Protein 3SK9 (pdb70)

Solvent-accessible surface area: 10816 Å² total; per-residue (Å²): 103,65,33,58,33,0,44,105,0,58,4,71,45,92,152,4,25,0,0,0,6,0,0,0,1,0,0,0,0,16,6,5,0,146,106,7,49,92,201,2,54,54,51,0,22,114,16,11,51,21,106,66,151,16,0,12,12,1,0,0,0,0,0,1,0,33,5,0,0,39,0,0,57,49,43,25,131,202,5,40,50,5,0,0,0,4,16,8,0,80,145,6,1,55,107,72,45,11,92,107,204,8,0,38,68,0,0,8,5,0,9,31,67,124,20,152,92,5,88,80,100,31,52,49,91,0,102,120,68,30,169,122,17,84,93,54,16,80,74,0,6,74,62,0,5,67,21,0,10,140,61,17,57,20,46,75,14,138,61,95,100,75,0,13,55,7,0,18,4,1,0,42,18,0,22,123,1,2,56,57,59,79,13,1,61,80,56,44,50,3,170,138,73,56,7,28,152,66,0,43,119,17,0,74,80,0,14,85,81,13,42,138,118,96,77,22,163,61,115,117,158,41,65,24,1,34,6,37,118,86

Radius of gyration: 16.7 Å; Cα contacts (8 Å, |Δi|>4): 374; chains: 1; bounding box: 37×44×42 Å

Sequence (230 aa):
SMAALALWAKSGNPFHPLLAHMLDTAAVALAVLRMEPPRTRALYAEDWGLPEEGALAWAAALVGLHDLGKASPVFQAWVAHGVFTELFLRRLLKEKGLPERAANDLAAALGAHHHGFPANAEEKSRARRHLRTEDPLWKEARRWLLEEVFRRLGAPLPPARPEAVLRVMALASFADWVASDPSLFPYGRDPRRGDYLKEALRLAQEALNRLGWPAFAKAQRREFGELFPYI

Foldseek 3Di:
DLQVLLQCQADPDNQAGLLLLLLLLLLLQLLQLVVWDPQLLVVQCVFQVHDSLLSSLQLSLLLSLLQLLSLAVVNGCPADSQLSQLVLQCPLVVVVPDDNVVSNQLSLLSGDPLRDHDDPVRNVVVVVRVVPGDPSSNVSSNVSSVVSCVLSVHDHGVHDPLNSSVSSVSSVVSSVLSSDCVLVPGNDRPVDPCSSVVSNVSSVVSQVVCPPVVHFDDWDATSHTIDGDD

InterPro domains:
  IPR006474 Helicase Cas3, CRISPR-associated, core [TIGR01587] (282-557)
  IPR006483 CRISPR-associated Cas3-type, HD domain [PF18019] (11-214)
  IPR006483 CRISPR-associated Cas3-type, HD domain [PS51643] (14-207)
  IPR006483 CRISPR-associated Cas3-type, HD domain [TIGR01596] (21-209)
  IPR014001 Helicase superfamily 1/2, ATP-binding domain [SM00487] (252-490)
  IPR027417 P-loop containing nucleoside triphosphate hydrolase [G3DSA:3.40.50.300] (266-481)
  IPR027417 P-loop containing nucleoside triphosphate hydrolase [SSF52540] (283-676)
  IPR038257 CRISPR-associated Cas3-type HD domain superfamily [G3DSA:1.10.3210.30] (1-260)
  IPR041372 Cas3, C-terminal [PF18395] (813-914)
  IPR050547 DEAD box ATP-dependent RNA helicases [PTHR47963] (233-675)
  IPR054712 CRISPR-associated nuclease/helicase Cas3 domain [PF22590] (599-675)

Organism: Thermus thermophilus (strain ATCC 27634 / DSM 579 / HB8) (NCBI:txid300852)

B-factor: mean 32.68, std 14.6, range [14.31, 104.6]

Nearest PDB structures (foldseek):
  3skd-assembly1_A  TM=1.004E+00  e=8.788E-37  Thermus thermophilus HB8
  4qqz-assembly6_E  TM=8.062E-01  e=2.341E-09  Thermobifida fusca YX
  4qqw-assembly6_G  TM=8.033E-01  e=7.540E-09  Thermobifida fusca YX
  4qqw-assembly5_A  TM=8.075E-01  e=9.163E-09  Thermobifida fusca YX
  4qqy-assembly1_A  TM=8.051E-01  e=2.950E-08  Thermobifida fusca YX

CATH classification: 1.10.3210.30

Secondary structure (DSSP, 8-state):
-HHHHHHH-BSSSTTSBHHHHHHHHHHHHHHHHHHS-HHHHHHHHHHHTS-HHHHHHHHHHHHTTTTGGG-SGGG-----HHHHHHHHHHHHHHHTT--HHHHHHHHHHTSTTTTSPP-HHHHHHHHHHHHHS-THHHHHHHHHHHHHHHHHTPPPP---HHHHHHHHHHHHHHHHHHT-TTTS-S---TTSTTHHHHHHHHHHHHHHHHHSTTT--EEEEETTEEEEE-

Structure (mmCIF, N/CA/C/O backbone):
data_3SK9
#
_entry.id   3SK9
#
_cell.length_a   48.638
_cell.length_b   48.638
_cell.length_c   206.011
_cell.angle_alpha   90.000
_cell.angle_beta   90.000
_cell.angle_gamma   90.000
#
_symmetry.space_group_name_H-M   'P 43 2 2'
#
loop_
_entity.id
_entity.type
_entity.pdbx_description
1 polymer 'Putative uncharacterized protein TTHB187'
2 water water
#
loop_
_atom_site.group_PDB
_atom_site.id
_atom_site.type_symbol
_atom_site.label_atom_id
_atom_site.label_alt_id
_atom_site.label_comp_id
_atom_site.label_asym_id
_atom_site.label_entity_id
_atom_site.label_seq_id
_atom_site.pdbx_PDB_ins_code
_atom_site.Cartn_x
_atom_site.Cartn_y
_atom_site.Cartn_z
_atom_site.occupancy
_atom_site.B_iso_or_equiv
_atom_site.auth_seq_id
_atom_site.auth_comp_id
_atom_site.auth_asym_id
_atom_site.auth_atom_id
_atom_site.pdbx_PDB_model_num
ATOM 1 N N . SER A 1 9 ? 9.382 28.736 3.272 1.00 47.45 4 SER A N 1
ATOM 2 C CA . SER A 1 9 ? 9.807 30.155 3.285 1.00 48.40 4 SER A CA 1
ATOM 3 C C . SER A 1 9 ? 11.024 30.4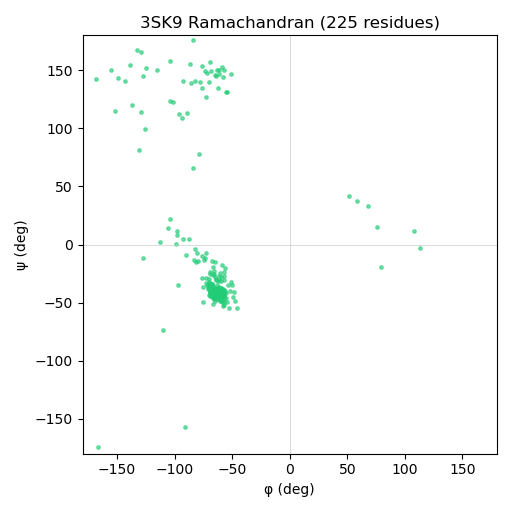21 4.183 1.00 36.90 4 SER A C 1
ATOM 4 O O . SER A 1 9 ? 10.935 30.268 5.400 1.00 33.07 4 SER A O 1
ATOM 11 N N . MET A 1 10 ? 12.139 30.849 3.595 1.00 30.07 5 MET A N 1
ATOM 12 C CA . MET A 1 10 ? 13.365 31.074 4.364 1.00 39.70 5 MET A CA 1
ATOM 13 C C . MET A 1 10 ? 13.208 32.293 5.278 1.00 29.95 5 MET A C 1
ATOM 14 O O . MET A 1 10 ? 13.812 32.338 6.351 1.00 30.21 5 MET A O 1
ATOM 28 N N . ALA A 1 11 ? 12.395 33.269 4.878 1.00 32.11 6 ALA A N 1
ATOM 29 C CA . ALA A 1 11 ? 12.227 34.460 5.710 1.00 30.59 6 ALA A CA 1
ATOM 30 C C . ALA A 1 11 ? 11.465 34.085 6.965 1.00 30.36 6 ALA A C 1
ATOM 31 O O . ALA A 1 11 ? 11.757 34.589 8.037 1.00 28.63 6 ALA A O 1
ATOM 38 N N . ALA A 1 12 ? 10.447 33.239 6.829 1.00 23.04 7 ALA A N 1
ATOM 39 C CA . ALA A 1 12 ? 9.689 32.828 8.012 1.00 30.08 7 ALA A CA 1
ATOM 40 C C . ALA A 1 12 ? 10.551 32.028 8.991 1.00 26.23 7 ALA A C 1
ATOM 41 O O . ALA A 1 12 ? 10.455 32.222 10.201 1.00 30.25 7 ALA A O 1
ATOM 48 N N . LEU A 1 13 ? 11.350 31.095 8.462 1.00 24.48 8 LEU A N 1
ATOM 49 C CA . LEU A 1 13 ? 12.271 30.317 9.245 1.00 23.57 8 LEU A CA 1
ATOM 50 C C . LEU A 1 13 ? 13.269 31.253 9.945 1.00 27.38 8 LEU A C 1
ATOM 51 O O . LEU A 1 13 ? 13.561 31.103 11.133 1.00 21.93 8 LEU A O 1
ATOM 67 N N . ALA A 1 14 ? 13.778 32.220 9.198 1.00 21.41 9 ALA A N 1
ATOM 68 C CA . ALA A 1 14 ? 14.776 33.160 9.770 1.00 23.82 9 ALA A CA 1
ATOM 69 C C . ALA A 1 14 ? 14.172 33.963 10.920 1.00 22.42 9 ALA A C 1
ATOM 70 O O . ALA A 1 14 ? 14.819 34.111 11.966 1.00 22.89 9 ALA A O 1
ATOM 77 N N . LEU A 1 15 ? 12.953 34.492 10.720 1.00 21.71 10 LEU A N 1
ATOM 78 C CA . LEU A 1 15 ? 12.253 35.245 11.765 1.00 22.31 10 LEU A CA 1
ATOM 79 C C . LEU A 1 15 ? 11.788 34.387 12.961 1.00 26.26 10 LEU A C 1
ATOM 80 O O . LEU A 1 15 ? 11.677 34.885 14.085 1.00 27.62 10 LEU A O 1
ATOM 96 N N . TRP A 1 16 ? 11.587 33.094 12.732 1.00 22.58 11 TRP A N 1
ATOM 97 C CA . TRP A 1 16 ? 11.123 32.190 13.782 1.00 27.74 11 TRP A CA 1
ATOM 98 C C . TRP A 1 16 ? 12.221 31.819 14.752 1.00 2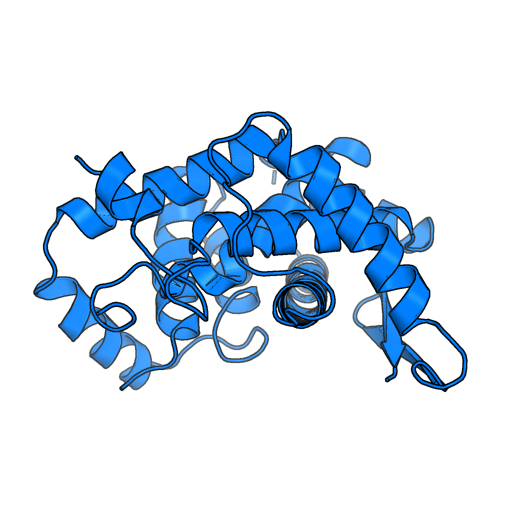7.02 11 TRP A C 1
ATOM 99 O O . TRP A 1 16 ? 11.942 31.508 15.910 1.00 26.74 11 TRP A O 1
ATOM 120 N N . ALA A 1 17 ? 13.473 31.805 14.284 1.00 19.68 12 ALA A N 1
ATOM 121 C CA . ALA A 1 17 ? 14.607 31.496 15.153 1.00 19.35 12 ALA A CA 1
ATOM 122 C C . ALA A 1 17 ? 14.586 32.420 16.356 1.00 19.25 12 ALA A C 1
ATOM 123 O O . ALA A 1 17 ? 14.407 33.614 16.187 1.00 20.74 12 ALA A O 1
ATOM 130 N N . LYS A 1 18 ? 14.718 31.862 17.554 1.00 19.25 13 LYS A N 1
ATOM 131 C CA . LYS A 1 18 ? 14.705 32.658 18.801 1.00 21.27 13 LYS A CA 1
ATOM 132 C C . LYS A 1 18 ? 16.084 32.874 19.445 1.00 21.88 13 LYS A C 1
ATOM 133 O O . LYS A 1 18 ? 17.015 32.082 19.232 1.00 22.73 13 LYS A O 1
ATOM 152 N N . SER A 1 19 ? 16.201 33.913 20.275 1.00 16.88 14 SER A N 1
ATOM 153 C CA . SER A 1 19 ? 17.414 34.071 21.081 1.00 18.02 14 SER A CA 1
ATOM 154 C C . SER A 1 19 ? 17.009 34.295 22.541 1.00 38.72 14 SER A C 1
ATOM 155 O O . SER A 1 19 ? 16.376 35.300 22.867 1.00 34.82 14 SER A O 1
ATOM 163 N N . GLY A 1 20 ? 17.333 33.346 23.405 1.00 38.70 15 GLY A N 1
ATOM 164 C CA . GLY A 1 20 ? 17.251 33.583 24.831 1.00 45.29 15 GLY A CA 1
ATOM 165 C C . GLY A 1 20 ? 15.857 33.499 25.435 1.00 50.84 15 GLY A C 1
ATOM 166 O O . GLY A 1 20 ? 15.725 33.333 26.651 1.00 51.11 15 GLY A O 1
ATOM 170 N N . ASN A 1 21 ? 14.826 33.611 24.603 1.00 33.00 16 ASN A N 1
ATOM 171 C CA . ASN A 1 21 ? 13.443 33.598 25.076 1.00 31.02 16 ASN A CA 1
ATOM 172 C C . ASN A 1 21 ? 12.524 33.457 23.857 1.00 24.60 16 ASN A C 1
ATOM 173 O O . ASN A 1 21 ? 12.801 34.005 22.758 1.00 23.12 16 ASN A O 1
ATOM 184 N N . PRO A 1 22 ? 11.425 32.689 24.002 1.00 29.67 17 PRO A N 1
ATOM 185 C CA . PRO A 1 22 ? 10.467 32.456 22.904 1.00 34.69 17 PRO A CA 1
ATOM 186 C C . PRO A 1 22 ? 9.864 33.733 22.303 1.00 31.19 17 PRO A C 1
ATOM 187 O O . PRO A 1 22 ? 9.402 33.764 21.170 1.00 29.30 17 PRO A O 1
ATOM 198 N N . PHE A 1 23 ? 9.844 34.809 23.064 1.00 23.28 18 PHE A N 1
ATOM 199 C CA . PHE A 1 23 ? 9.281 36.041 22.558 1.00 22.99 18 PHE A CA 1
ATOM 200 C C . PHE A 1 23 ? 10.346 37.020 22.016 1.00 28.70 18 PHE A C 1
ATOM 201 O O . PHE A 1 23 ? 10.032 38.183 21.749 1.00 27.33 18 PHE A O 1
ATOM 218 N N . HIS A 1 24 ? 11.597 36.548 21.853 1.00 23.37 19 HIS A N 1
ATOM 219 C CA . HIS A 1 24 ? 12.706 37.431 21.404 1.00 20.64 19 HIS A CA 1
ATOM 220 C C . HIS A 1 24 ? 13.339 36.782 20.172 1.00 21.53 19 HIS A C 1
ATOM 221 O O . HIS A 1 24 ? 14.075 35.807 20.284 1.00 22.07 19 HIS A O 1
ATOM 235 N N . PRO A 1 25 ? 12.967 37.251 18.987 1.00 19.93 20 PRO A N 1
ATOM 236 C CA . PRO A 1 25 ? 13.547 36.639 17.795 1.00 19.13 20 PRO A CA 1
ATOM 237 C C . PRO A 1 25 ? 15.081 36.815 17.769 1.00 17.71 20 PRO A C 1
ATOM 238 O O . PRO A 1 25 ? 15.577 37.858 18.233 1.00 17.76 20 PRO A O 1
ATOM 249 N N . LEU A 1 26 ? 15.786 35.869 17.162 1.00 16.17 21 LEU A N 1
ATOM 250 C CA . LEU A 1 26 ? 17.231 35.974 16.988 1.00 14.55 21 LEU A CA 1
ATOM 251 C C . LEU A 1 26 ? 17.526 37.294 16.269 1.00 20.91 21 LEU A C 1
ATOM 252 O O . LEU A 1 26 ? 18.468 37.995 16.631 1.00 17.60 21 LEU A O 1
ATOM 268 N N . LEU A 1 27 ? 16.734 37.656 15.249 1.00 17.82 22 LEU A N 1
ATOM 269 C CA . LEU A 1 27 ? 17.057 38.884 14.496 1.00 23.23 22 LEU A CA 1
ATOM 270 C C . LEU A 1 27 ? 17.015 40.127 15.397 1.00 18.10 22 LEU A C 1
ATOM 271 O O . LEU A 1 27 ? 17.819 41.064 15.221 1.00 19.25 22 LEU A O 1
ATOM 287 N N . ALA A 1 28 ? 16.076 40.150 16.355 1.00 18.47 23 ALA A N 1
ATOM 288 C CA . ALA A 1 28 ? 15.985 41.253 17.311 1.00 15.98 23 ALA A CA 1
ATOM 289 C C . ALA A 1 28 ? 17.267 41.324 18.136 1.00 20.42 23 ALA A C 1
ATOM 290 O O . ALA A 1 28 ? 17.801 42.414 18.370 1.00 18.51 23 ALA A O 1
ATOM 297 N N . HIS A 1 29 ? 17.757 40.173 18.595 1.00 16.80 24 HIS A N 1
ATOM 298 C CA . HIS A 1 29 ? 18.975 40.149 19.376 1.00 18.97 24 HIS A CA 1
ATOM 299 C C . HIS A 1 29 ? 20.150 40.614 18.522 1.00 21.72 24 HIS A C 1
ATOM 300 O O . HIS A 1 29 ? 21.018 41.337 18.990 1.00 17.62 24 HIS A O 1
ATOM 314 N N . MET A 1 30 ? 20.190 40.206 17.261 1.00 15.06 25 MET A N 1
ATOM 315 C CA . MET A 1 30 ? 21.320 40.615 16.382 1.00 14.72 25 MET A CA 1
ATOM 316 C C . MET A 1 30 ? 21.301 42.123 16.132 1.00 18.82 25 MET A C 1
ATOM 317 O O . MET A 1 30 ? 22.342 42.808 16.153 1.00 17.97 25 MET A O 1
ATOM 331 N N . LEU A 1 31 ? 20.115 42.678 15.929 1.00 18.68 26 LEU A N 1
ATOM 332 C CA . LEU A 1 31 ? 20.040 44.119 15.679 1.00 18.75 26 LEU A CA 1
ATOM 333 C C . LEU A 1 31 ? 20.339 44.917 16.961 1.00 17.91 26 LEU A C 1
ATOM 334 O O . LEU A 1 31 ? 20.970 46.015 16.902 1.00 20.59 26 LEU A O 1
ATOM 350 N N . ASP A 1 32 ? 19.927 44.380 18.110 1.00 17.32 27 ASP A N 1
ATOM 351 C CA . ASP A 1 32 ? 20.241 45.039 19.393 1.00 19.55 27 ASP A CA 1
ATOM 352 C C . ASP A 1 32 ? 21.767 45.092 19.595 1.00 20.32 27 ASP A C 1
ATOM 353 O O . ASP A 1 32 ? 22.298 46.086 20.102 1.00 17.33 27 ASP A O 1
ATOM 362 N N . THR A 1 33 ? 22.415 43.975 19.277 1.00 17.12 28 THR A N 1
ATOM 363 C CA . THR A 1 33 ? 23.881 43.850 19.434 1.00 16.40 28 THR A CA 1
ATOM 364 C C . THR A 1 33 ? 24.565 44.859 18.524 1.00 17.28 28 THR A C 1
ATOM 365 O O . THR A 1 33 ? 25.505 45.546 18.903 1.00 17.87 28 THR A O 1
ATOM 376 N N . ALA A 1 34 ? 24.130 44.925 17.279 1.00 18.14 29 ALA A N 1
ATOM 377 C CA . ALA A 1 34 ? 24.673 45.941 16.345 1.00 19.60 29 ALA A CA 1
ATOM 378 C C . ALA A 1 34 ? 24.430 47.367 16.839 1.00 22.00 29 ALA A C 1
ATOM 379 O O . ALA A 1 34 ? 25.296 48.234 16.668 1.00 18.08 29 ALA A O 1
ATOM 386 N N . ALA A 1 35 ? 23.276 47.612 17.447 1.00 18.22 30 ALA A N 1
ATOM 387 C CA . ALA A 1 35 ? 22.927 48.950 17.926 1.00 17.89 30 ALA A CA 1
ATOM 388 C C . ALA A 1 35 ? 23.850 49.336 19.099 1.00 18.76 30 ALA A C 1
ATOM 389 O O . ALA A 1 35 ? 24.314 50.477 19.175 1.00 19.27 30 ALA A O 1
ATOM 396 N N . VAL A 1 36 ? 24.116 48.378 19.995 1.00 17.84 31 VAL A N 1
ATOM 397 C CA . VAL A 1 36 ? 25.054 48.664 21.108 1.00 18.07 31 VAL A CA 1
ATOM 398 C C . VAL A 1 36 ? 26.447 48.928 20.533 1.00 16.43 31 VAL A C 1
ATOM 399 O O . VAL A 1 36 ? 27.156 49.864 20.982 1.00 18.48 31 VAL A O 1
ATOM 412 N N . ALA A 1 37 ? 26.876 48.096 19.569 1.00 14.73 32 ALA A N 1
ATOM 413 C CA . ALA A 1 37 ? 28.202 48.286 18.957 1.00 18.14 32 ALA A CA 1
ATOM 414 C C . ALA A 1 37 ? 28.323 49.688 18.351 1.00 18.86 32 ALA A C 1
ATOM 415 O O . ALA A 1 37 ? 29.325 50.360 18.540 1.00 17.87 32 ALA A O 1
ATOM 422 N N . LEU A 1 38 ? 27.305 50.110 17.586 1.00 17.78 33 LEU A N 1
ATOM 423 C CA . LEU A 1 38 ? 27.357 51.411 16.929 1.00 22.46 33 LEU A CA 1
ATOM 424 C C . LEU A 1 38 ? 27.392 52.532 17.980 1.00 19.26 33 LEU A C 1
ATOM 425 O O . LEU A 1 38 ? 28.198 53.490 17.893 1.00 21.27 33 LEU A O 1
ATOM 441 N N . ALA A 1 39 ? 26.585 52.378 19.027 1.00 17.92 34 ALA A N 1
ATOM 442 C CA . ALA A 1 39 ? 26.520 53.422 20.069 1.00 19.32 34 ALA A CA 1
ATOM 443 C C . ALA A 1 39 ? 27.825 53.544 20.834 1.00 20.81 34 ALA A C 1
ATOM 444 O O . ALA A 1 39 ? 28.318 54.650 21.105 1.00 22.77 34 ALA A O 1
ATOM 451 N N . VAL A 1 40 ? 28.384 52.413 21.218 1.00 17.92 35 VAL A N 1
ATOM 452 C CA . VAL A 1 40 ? 29.649 52.486 21.933 1.00 23.58 35 VAL A CA 1
ATOM 453 C C . VAL A 1 40 ? 30.836 52.952 21.016 1.00 17.68 35 VAL A C 1
ATOM 454 O O . VAL A 1 40 ? 31.653 53.706 21.491 1.00 18.45 35 VAL A O 1
ATOM 467 N N . LEU A 1 41 ? 30.883 52.603 19.714 1.00 14.33 36 LEU A N 1
ATOM 468 C CA . LEU A 1 41 ? 31.922 53.138 18.804 1.00 16.11 36 LEU 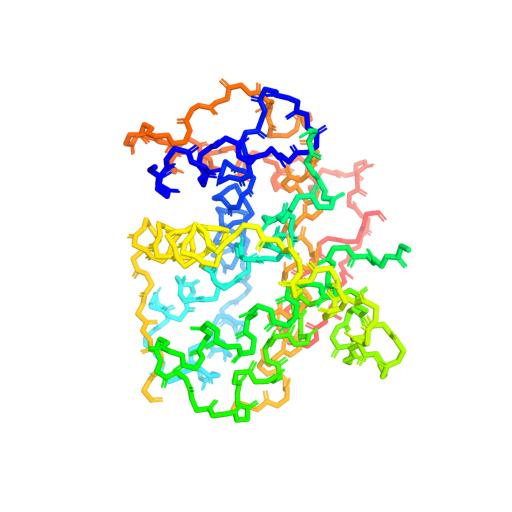A CA 1
ATOM 469 C C . LEU A 1 41 ? 31.820 54.671 18.695 1.00 24.28 36 LEU A C 1
ATOM 470 O O . LEU A 1 41 ? 32.824 55.362 18.612 1.00 19.01 36 LEU A O 1
ATOM 486 N N . ARG A 1 42 ? 30.593 55.203 18.685 1.00 21.86 37 ARG A N 1
ATOM 487 C CA . ARG A 1 42 ? 30.409 56.649 18.628 1.00 21.13 37 ARG A CA 1
ATOM 488 C C . ARG A 1 42 ? 30.938 57.326 19.879 1.00 26.27 37 ARG A C 1
ATOM 489 O O . ARG A 1 42 ? 31.362 58.490 19.823 1.00 27.45 37 ARG A O 1
ATOM 510 N N . MET A 1 43 ? 30.938 56.613 20.999 1.00 20.96 38 MET A N 1
ATOM 511 C CA . MET A 1 43 ? 31.429 57.186 22.259 1.00 23.81 38 MET A CA 1
ATOM 512 C C . MET A 1 43 ? 32.933 56.958 22.485 1.00 25.62 38 MET A C 1
ATOM 513 O O . MET A 1 43 ? 33.505 57.508 23.441 1.00 26.81 38 MET A O 1
ATOM 527 N N . GLU A 1 44 ? 33.575 56.130 21.650 1.00 20.20 39 GLU A N 1
ATOM 528 C CA . GLU A 1 44 ? 35.007 55.843 21.837 1.00 15.53 39 GLU A CA 1
ATOM 529 C C . GLU A 1 44 ? 35.846 57.098 21.522 1.00 20.77 39 GLU A C 1
ATOM 530 O O . GLU A 1 44 ? 35.410 57.975 20.758 1.00 25.90 39 GLU A O 1
ATOM 542 N N . PRO A 1 45 ? 37.052 57.174 22.069 1.00 19.83 40 PRO A N 1
ATOM 543 C CA . PRO A 1 45 ? 37.899 58.336 21.717 1.00 17.50 40 PRO A CA 1
ATOM 544 C C . PRO A 1 45 ? 38.173 58.465 20.232 1.00 24.97 40 PRO A C 1
ATOM 545 O O . PRO A 1 45 ? 38.187 57.472 19.501 1.00 22.86 40 PRO A O 1
ATOM 556 N N . PRO A 1 46 ? 38.418 59.707 19.766 1.00 21.75 41 PRO A N 1
ATOM 557 C CA . PRO A 1 46 ? 38.759 59.892 18.355 1.00 21.98 41 PRO A CA 1
ATOM 558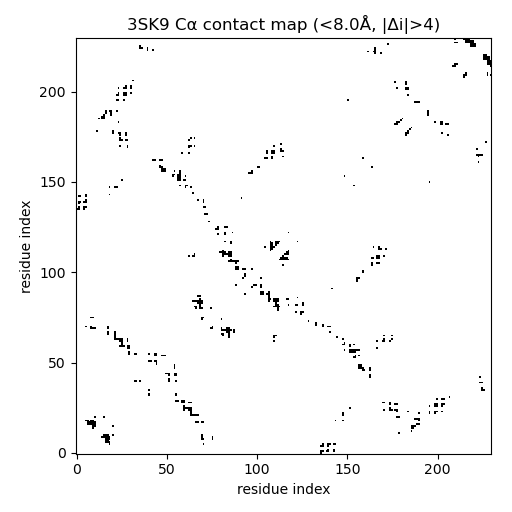 C C . PRO A 1 46 ? 39.924 58.985 17.862 1.00 19.13 41 PRO A C 1
ATOM 559 O O . PRO A 1 46 ? 39.893 58.536 16.713 1.00 23.36 41 PRO A O 1
ATOM 570 N N . ARG A 1 47 ? 40.961 58.803 18.676 1.00 20.75 42 ARG A N 1
ATOM 571 C CA . ARG A 1 47 ? 42.060 57.904 18.266 1.00 20.55 42 ARG A CA 1
ATOM 572 C C . ARG A 1 47 ? 41.509 56.502 17.951 1.00 23.84 42 ARG A C 1
ATOM 573 O O . ARG A 1 47 ? 41.964 55.869 17.013 1.00 21.43 42 ARG A O 1
ATOM 594 N N . THR A 1 48 ? 40.553 56.023 18.750 1.00 23.00 43 THR A N 1
ATOM 595 C CA . THR A 1 48 ? 39.984 54.683 18.522 1.00 20.50 43 THR A CA 1
ATOM 596 C C . THR A 1 48 ? 39.202 54.648 17.215 1.00 23.70 43 THR A C 1
ATOM 597 O O . THR A 1 48 ? 39.331 53.721 16.401 1.00 21.21 43 THR A O 1
ATOM 608 N N . ARG A 1 49 ? 38.368 55.658 16.992 1.00 18.12 44 ARG A N 1
ATOM 609 C CA . ARG A 1 49 ? 37.603 55.678 15.767 1.00 16.86 44 ARG A CA 1
ATOM 610 C C . ARG A 1 49 ? 38.482 55.785 14.537 1.00 20.60 44 ARG A C 1
ATOM 611 O O . ARG A 1 49 ? 38.141 55.216 13.494 1.00 20.86 44 ARG A O 1
ATOM 632 N N . ALA A 1 50 ? 39.592 56.516 14.633 1.00 23.55 45 ALA A N 1
ATOM 633 C CA . ALA A 1 50 ? 40.487 56.653 13.485 1.00 24.51 45 ALA A CA 1
ATOM 634 C C . ALA A 1 50 ? 41.150 55.278 13.185 1.00 21.06 45 ALA A C 1
ATOM 635 O O . ALA A 1 50 ? 41.464 54.962 12.031 1.00 21.05 45 ALA A O 1
ATOM 642 N N . LEU A 1 51 ? 41.414 54.503 14.238 1.00 22.64 46 LEU A N 1
ATOM 643 C CA . LEU A 1 51 ? 41.958 53.142 14.059 1.00 21.16 46 LEU A CA 1
ATOM 644 C C . LEU A 1 51 ? 40.998 52.286 13.224 1.00 20.89 46 LEU A C 1
ATOM 645 O O . LEU A 1 51 ? 41.450 51.491 12.378 1.00 21.90 46 LEU A O 1
ATOM 661 N N . TYR A 1 52 ? 39.676 52.357 13.514 1.00 18.31 47 TYR A N 1
ATOM 662 C CA . TYR A 1 52 ? 38.718 51.576 12.709 1.00 20.21 47 TYR A CA 1
ATOM 663 C C . TYR A 1 52 ? 38.694 52.019 11.259 1.00 18.68 47 TYR A C 1
ATOM 664 O O . TYR A 1 52 ? 38.564 51.203 10.360 1.00 18.88 47 TYR A O 1
ATOM 682 N N . ALA A 1 53 ? 38.782 53.324 11.032 1.00 22.88 48 ALA A N 1
ATOM 683 C CA . ALA A 1 53 ? 38.777 53.841 9.654 1.00 24.23 48 ALA A CA 1
ATOM 684 C C . ALA A 1 53 ? 40.003 53.298 8.902 1.00 22.39 48 ALA A C 1
ATOM 685 O O . ALA A 1 53 ? 39.915 52.923 7.720 1.00 28.31 48 ALA A O 1
ATOM 692 N N . GLU A 1 54 ? 41.137 53.235 9.588 1.00 22.73 49 GLU A N 1
ATOM 693 C CA . GLU A 1 54 ? 42.381 52.777 8.993 1.00 23.28 49 GLU A CA 1
ATOM 694 C C . GLU A 1 54 ? 42.348 51.253 8.831 1.00 24.13 49 GLU A C 1
ATOM 695 O O . GLU A 1 54 ? 42.887 50.699 7.849 1.00 2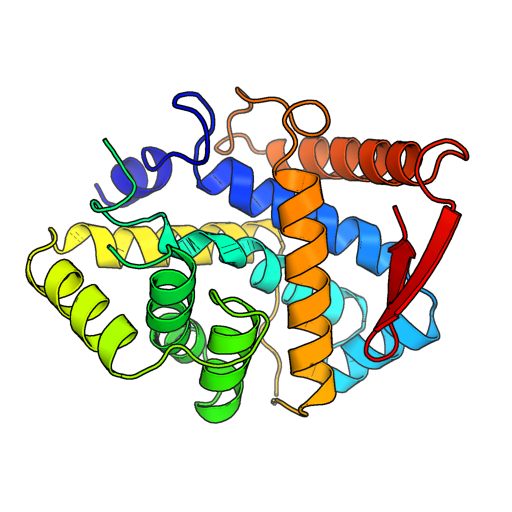5.82 49 GLU A O 1
ATOM 707 N N . ASP A 1 55 ? 41.730 50.576 9.796 1.00 19.07 50 ASP A N 1
ATOM 708 C CA . ASP A 1 55 ? 41.674 49.105 9.771 1.00 18.93 50 ASP A CA 1
ATOM 709 C C . ASP A 1 55 ? 41.002 48.634 8.486 1.00 27.09 50 ASP A C 1
ATOM 710 O O . ASP A 1 55 ? 41.376 47.607 7.894 1.00 26.07 50 ASP A O 1
ATOM 719 N N . TRP A 1 56 ? 39.952 49.347 8.095 1.00 25.17 51 TRP A N 1
ATOM 720 C CA . TRP A 1 56 ? 39.067 48.842 7.036 1.00 23.07 51 TRP A CA 1
ATOM 721 C C . TRP A 1 56 ? 39.106 49.647 5.721 1.00 29.70 51 TRP A C 1
ATOM 722 O O . TRP A 1 56 ? 38.379 49.319 4.779 1.00 29.64 51 TRP A O 1
ATOM 743 N N . GLY A 1 57 ? 39.956 50.676 5.665 1.00 27.57 52 GLY A N 1
ATOM 744 C CA . GLY A 1 57 ? 40.046 51.516 4.484 1.00 32.78 52 GLY A CA 1
ATOM 745 C C . GLY A 1 57 ? 38.733 52.190 4.111 1.00 31.44 52 GLY A C 1
ATOM 746 O O . GLY A 1 57 ? 38.418 52.363 2.917 1.00 34.58 52 GLY A O 1
ATOM 750 N N . LEU A 1 58 ? 37.969 52.604 5.117 1.00 25.79 53 LEU A N 1
ATOM 751 C CA . LEU A 1 58 ? 36.689 53.288 4.886 1.00 27.26 53 LEU A CA 1
ATOM 752 C C . LEU A 1 58 ? 36.668 54.628 5.607 1.00 31.18 53 LEU A C 1
ATOM 753 O O . LEU A 1 58 ? 37.324 54.783 6.650 1.00 29.65 53 LEU A O 1
ATOM 769 N N . PRO A 1 59 ? 35.907 55.596 5.074 1.00 32.46 54 PRO A N 1
ATOM 770 C CA . PRO A 1 59 ? 35.596 56.785 5.870 1.00 31.59 54 PRO A CA 1
ATOM 771 C C . PRO A 1 59 ? 35.047 56.331 7.217 1.00 31.71 54 PRO A C 1
ATOM 772 O O . PRO A 1 59 ? 34.382 55.289 7.325 1.00 25.70 54 PRO A O 1
ATOM 783 N N . GLU A 1 60 ? 35.351 57.104 8.242 1.00 26.23 55 GLU A N 1
ATOM 784 C CA . GLU A 1 60 ? 34.980 56.735 9.593 1.00 31.54 55 GLU A CA 1
ATOM 785 C C . GLU A 1 60 ? 33.523 56.273 9.742 1.00 34.23 55 GLU A C 1
ATOM 786 O O . GLU A 1 60 ? 33.270 55.241 10.367 1.00 27.77 55 GLU A O 1
ATOM 798 N N . GLU A 1 61 ? 32.567 57.030 9.192 1.00 25.49 56 GLU A N 1
ATOM 799 C CA . GLU A 1 61 ? 31.169 56.679 9.311 1.00 30.05 56 GLU A CA 1
ATOM 800 C C . GLU A 1 61 ? 30.832 55.288 8.714 1.00 35.14 56 GLU A C 1
ATOM 801 O O . GLU A 1 61 ? 30.055 54.532 9.305 1.00 30.74 56 GLU A O 1
ATOM 813 N N . GLY A 1 62 ? 31.416 54.958 7.559 1.00 28.21 57 GLY A N 1
ATOM 814 C CA . GLY A 1 62 ? 31.224 53.651 6.949 1.00 30.45 57 GLY A CA 1
ATOM 815 C C . GLY A 1 62 ? 31.950 52.574 7.748 1.00 26.45 57 GLY A C 1
ATOM 816 O O . GLY A 1 62 ? 31.457 51.456 7.872 1.00 22.89 57 GLY A O 1
ATOM 820 N N . ALA A 1 63 ? 33.122 52.910 8.292 1.00 20.96 58 ALA A N 1
ATOM 821 C CA . ALA A 1 63 ? 33.909 51.942 9.056 1.00 17.74 58 ALA A CA 1
ATOM 822 C C . ALA A 1 63 ? 33.136 51.480 10.309 1.00 22.24 58 ALA A C 1
ATOM 823 O O . ALA A 1 63 ? 33.104 50.284 10.635 1.00 21.29 58 ALA A O 1
ATOM 830 N N . LEU A 1 64 ? 32.500 52.432 10.999 1.00 23.30 59 LEU A N 1
ATOM 831 C CA . LEU A 1 64 ? 31.771 52.077 12.221 1.00 21.95 59 LEU A CA 1
ATOM 832 C C . LEU A 1 64 ? 30.495 51.268 11.893 1.00 21.51 59 LEU A C 1
ATOM 833 O O . LEU A 1 64 ? 30.148 50.322 12.608 1.00 19.91 59 LEU A O 1
ATOM 849 N N . ALA A 1 65 ? 29.808 51.624 10.812 1.00 20.98 60 ALA A N 1
ATOM 850 C CA . ALA A 1 65 ? 28.651 50.852 10.383 1.00 26.63 60 ALA A CA 1
ATOM 851 C C . ALA A 1 65 ? 29.029 49.418 9.996 1.00 24.92 60 ALA A C 1
ATOM 852 O O . ALA A 1 65 ? 28.294 48.493 10.343 1.00 20.25 60 ALA A O 1
ATOM 859 N N . TRP A 1 66 ? 30.124 49.254 9.239 1.00 19.91 61 TRP A N 1
ATOM 860 C CA . TRP A 1 66 ? 30.691 47.929 8.914 1.00 16.70 61 TRP A CA 1
ATOM 861 C C . TRP A 1 66 ? 30.983 47.094 10.180 1.00 21.77 61 TRP A C 1
ATOM 862 O O . TRP A 1 66 ? 30.562 45.911 10.319 1.00 19.21 61 TRP A O 1
ATOM 883 N N . ALA A 1 67 ? 31.672 47.711 11.133 1.00 20.68 62 ALA A N 1
ATOM 884 C CA . ALA A 1 67 ? 32.044 46.999 12.351 1.00 15.41 62 ALA A CA 1
ATOM 885 C C . ALA A 1 67 ? 30.810 46.653 13.183 1.00 18.21 62 ALA A C 1
ATOM 886 O O . ALA A 1 67 ? 30.713 45.551 13.753 1.00 19.28 62 ALA A O 1
ATOM 893 N N . ALA A 1 68 ? 29.867 47.575 13.273 1.00 18.45 63 ALA A N 1
ATOM 894 C CA . ALA A 1 68 ? 28.635 47.299 14.025 1.00 19.34 63 ALA A CA 1
ATOM 895 C C . ALA A 1 68 ? 27.846 46.124 13.448 1.00 19.44 63 ALA A C 1
ATOM 896 O O . ALA A 1 68 ? 27.290 45.323 14.182 1.00 18.63 63 ALA A O 1
ATOM 903 N N . ALA A 1 69 ? 27.717 46.094 12.134 1.00 17.36 64 ALA A N 1
ATOM 904 C CA . ALA A 1 69 ? 26.970 45.021 11.452 1.00 18.84 64 ALA A CA 1
ATOM 905 C C . ALA A 1 69 ? 27.670 43.665 11.660 1.00 19.65 64 ALA A C 1
ATOM 906 O O . ALA A 1 69 ? 27.017 42.638 11.900 1.00 22.71 64 ALA A O 1
ATOM 913 N N . LEU A 1 70 ? 28.990 43.665 11.577 1.00 19.72 65 LEU A N 1
ATOM 914 C CA . LEU A 1 70 ? 29.732 42.421 11.784 1.00 19.90 65 LEU A CA 1
ATOM 915 C C . LEU A 1 70 ? 29.451 41.902 13.184 1.00 19.41 65 LEU A C 1
ATOM 916 O O . LEU A 1 70 ? 29.238 40.716 13.410 1.00 22.82 65 LEU A O 1
ATOM 932 N N . VAL A 1 71 ? 29.566 42.799 14.159 1.00 17.15 66 VAL A N 1
ATOM 933 C CA . VAL A 1 71 ? 29.389 42.423 15.569 1.00 15.00 66 VAL A CA 1
ATOM 934 C C . VAL A 1 71 ? 27.949 41.913 15.796 1.00 16.97 66 VAL A C 1
ATOM 935 O O . VAL A 1 71 ? 27.688 41.045 16.664 1.00 16.95 66 VAL A O 1
ATOM 948 N N . GLY A 1 72 ? 27.022 42.461 15.038 1.00 19.72 67 GLY A N 1
ATOM 949 C CA . GLY A 1 72 ? 25.648 41.954 15.132 1.00 22.85 67 GLY A CA 1
ATOM 950 C C . GLY A 1 72 ? 25.521 40.461 14.803 1.00 22.57 67 GLY A C 1
ATOM 951 O O . GLY A 1 72 ? 24.491 39.839 15.110 1.00 24.52 67 GLY A O 1
ATOM 955 N N . LEU A 1 73 ? 26.522 39.884 14.150 1.00 19.67 68 LEU A N 1
ATOM 956 C CA . LEU A 1 73 ? 26.403 38.483 13.702 1.00 19.93 68 LEU A CA 1
ATOM 957 C C . LEU A 1 73 ? 26.966 37.525 14.735 1.00 20.55 68 LEU A C 1
ATOM 958 O O . LEU A 1 73 ? 27.024 36.322 14.469 1.00 19.93 68 LEU A O 1
ATOM 974 N N . HIS A 1 74 ? 27.381 38.027 15.900 1.00 16.76 69 HIS A N 1
ATOM 975 C CA . HIS A 1 74 ? 27.978 37.166 16.956 1.00 17.98 69 HIS A CA 1
ATOM 976 C C . HIS A 1 74 ? 27.146 35.909 17.233 1.00 24.98 69 HIS A C 1
ATOM 977 O O . HIS A 1 74 ? 27.706 34.844 17.450 1.00 23.12 69 HIS A O 1
ATOM 991 N N . ASP A 1 75 ? 25.817 36.028 17.270 1.00 18.96 70 ASP A N 1
ATOM 992 C CA . ASP A 1 75 ? 24.983 34.865 17.639 1.00 18.80 70 ASP A CA 1
ATOM 993 C C . ASP A 1 75 ? 24.314 34.236 16.434 1.00 19.29 70 ASP A C 1
ATOM 994 O O . ASP A 1 75 ? 23.309 33.532 16.584 1.00 20.52 70 ASP A O 1
ATOM 1003 N N . LEU A 1 76 ? 24.861 34.466 15.245 1.00 19.15 71 LEU A N 1
ATOM 1004 C CA . LEU A 1 76 ? 24.306 33.859 14.048 1.00 17.92 71 LEU A CA 1
ATOM 1005 C C . LEU A 1 76 ? 24.320 32.307 14.146 1.00 22.01 71 LEU A C 1
ATOM 1006 O O . LEU A 1 76 ? 23.449 31.613 13.584 1.00 22.46 71 LEU A O 1
ATOM 1022 N N . GLY A 1 77 ? 25.267 31.772 14.914 1.00 19.02 72 GLY A N 1
ATOM 1023 C CA . GLY A 1 77 ? 25.333 30.329 15.158 1.00 21.69 72 GLY A CA 1
ATOM 1024 C C . GLY A 1 77 ? 24.054 29.710 15.748 1.00 19.98 72 GLY A C 1
ATOM 1025 O O . GLY A 1 77 ? 23.862 28.501 15.656 1.00 22.47 72 GLY A O 1
ATOM 1029 N N . LYS A 1 78 ? 23.192 30.537 16.354 1.00 21.25 73 LYS A N 1
ATOM 1030 C CA . LYS A 1 78 ? 21.906 30.040 16.915 1.00 21.30 73 LYS A CA 1
ATOM 1031 C C . LYS A 1 78 ? 20.878 29.703 15.851 1.00 20.66 73 LYS A C 1
ATOM 1032 O O . LYS A 1 78 ? 19.842 29.081 16.149 1.00 22.78 73 LYS A O 1
ATOM 1051 N N . ALA A 1 79 ? 21.163 30.105 14.620 1.00 20.94 74 ALA A N 1
ATOM 1052 C CA . ALA A 1 79 ? 20.261 29.868 13.493 1.00 23.45 74 ALA A CA 1
ATOM 1053 C C . ALA A 1 79 ? 20.508 28.460 12.933 1.00 24.80 74 ALA A C 1
ATOM 1054 O O . ALA A 1 79 ? 20.898 28.293 11.781 1.00 22.51 74 ALA A O 1
ATOM 1061 N N . SER A 1 80 ? 20.194 27.482 13.777 1.00 26.47 75 SER A N 1
ATOM 1062 C CA . SER A 1 80 ? 20.385 26.066 13.486 1.00 24.70 75 SER A CA 1
ATOM 1063 C C . SER A 1 80 ? 19.390 25.273 14.357 1.00 31.47 75 SER A C 1
ATOM 1064 O O . SER A 1 80 ? 19.075 25.690 15.466 1.00 26.85 75 SER A O 1
ATOM 1072 N N . PRO A 1 81 ? 18.923 24.104 13.884 1.00 28.62 76 PRO A N 1
ATOM 1073 C CA . PRO A 1 81 ? 17.908 23.381 14.676 1.00 29.14 76 PRO A CA 1
ATOM 1074 C C . PRO A 1 81 ? 18.444 22.981 16.056 1.00 35.57 76 PRO A C 1
ATOM 1075 O O . PRO A 1 81 ? 17.688 22.896 17.001 1.00 36.17 76 PRO A O 1
ATOM 1086 N N . VAL A 1 82 ? 19.748 22.737 16.154 1.00 32.57 77 VAL A N 1
ATOM 1087 C CA . VAL A 1 82 ? 20.400 22.404 17.406 1.00 30.25 77 VAL A CA 1
ATOM 1088 C C . VAL A 1 82 ? 20.069 23.391 18.558 1.00 34.82 77 VAL A C 1
ATOM 1089 O O . VAL A 1 82 ? 19.959 22.997 19.724 1.00 39.01 77 VAL A O 1
ATOM 1102 N N . PHE A 1 83 ? 19.909 24.665 18.241 1.00 26.26 78 PHE A N 1
ATOM 1103 C CA . PHE A 1 83 ? 19.633 25.685 19.278 1.00 25.02 78 PHE A CA 1
ATOM 1104 C C . PHE A 1 83 ? 18.169 26.203 19.302 1.00 33.94 78 PHE A C 1
ATOM 1105 O O . PHE A 1 83 ? 17.887 27.212 19.936 1.00 33.94 78 PHE A O 1
ATOM 1122 N N . GLN A 1 84 ? 17.248 25.517 18.621 1.00 24.52 79 GLN A N 1
ATOM 1123 C CA . GLN A 1 84 ? 15.893 25.995 18.529 1.00 24.73 79 GLN A CA 1
ATOM 1124 C C . GLN A 1 84 ? 14.982 24.832 18.938 1.00 32.52 79 GLN A C 1
ATOM 1125 O O . GLN A 1 84 ? 15.426 23.689 19.011 1.00 35.72 79 GLN A O 1
ATOM 1139 N N . ALA A 1 85 ? 13.720 25.138 19.213 1.00 41.47 80 ALA A N 1
ATOM 1140 C CA . ALA A 1 85 ? 12.789 24.140 19.749 1.00 49.17 80 ALA A CA 1
ATOM 1141 C C . ALA A 1 85 ? 12.249 23.210 18.664 1.00 52.69 80 ALA A C 1
ATOM 1142 O O . ALA A 1 85 ? 12.365 23.477 17.467 1.00 56.87 80 ALA A O 1
ATOM 1149 N N . TRP A 1 107 ? 27.161 17.963 21.827 1.00 37.48 102 TRP A N 1
ATOM 1150 C CA . TRP A 1 107 ? 27.014 19.401 22.080 1.00 37.64 102 TRP A CA 1
ATOM 1151 C C . TRP A 1 107 ? 28.246 20.222 21.707 1.00 37.56 102 TRP A C 1
ATOM 1152 O O . TRP A 1 107 ? 29.399 19.852 21.959 1.00 35.55 102 TRP A O 1
ATOM 1172 N N . VAL A 1 108 ? 27.981 21.388 21.155 1.00 34.25 103 VAL A N 1
ATOM 1173 C CA . VAL A 1 108 ? 29.036 22.277 20.730 1.00 30.57 103 VAL A CA 1
ATOM 1174 C C . VAL A 1 108 ? 28.427 23.665 20.912 1.00 25.15 103 VAL A C 1
ATOM 1175 O O . VAL A 1 108 ? 27.214 23.836 20.728 1.00 26.36 103 VAL A O 1
ATOM 1188 N N . ALA A 1 109 ? 29.244 24.634 21.329 1.00 23.92 104 ALA A N 1
ATOM 1189 C CA . ALA A 1 109 ? 28.747 25.969 21.690 1.00 23.27 104 ALA A CA 1
ATOM 1190 C C . ALA A 1 109 ? 28.253 26.639 20.420 1.00 22.78 104 ALA A C 1
ATOM 1191 O O . ALA A 1 109 ? 28.796 26.352 19.352 1.00 23.35 104 ALA A O 1
ATOM 1198 N N . HIS A 1 110 ? 27.250 27.520 20.512 1.00 18.73 105 HIS A N 1
ATOM 1199 C CA . HIS A 1 110 ? 26.755 28.163 19.288 1.00 20.38 105 HIS A CA 1
ATOM 1200 C C . HIS A 1 110 ? 27.832 28.980 18.582 1.00 20.11 105 HIS A C 1
ATOM 1201 O O . HIS A 1 110 ? 27.774 29.144 17.366 1.00 18.84 105 HIS A O 1
ATOM 1215 N N . GLY A 1 111 ? 28.852 29.449 19.309 1.00 17.38 106 GLY A N 1
ATOM 1216 C CA . GLY A 1 111 ? 29.908 30.249 18.679 1.00 16.73 106 GLY A CA 1
ATOM 1217 C C . GLY A 1 111 ? 30.747 29.490 17.662 1.00 19.14 106 GLY A C 1
ATOM 1218 O O . GLY A 1 111 ? 31.277 30.084 16.696 1.00 21.06 106 GLY A O 1
ATOM 1222 N N . VAL A 1 112 ? 30.808 28.165 17.816 1.00 18.58 107 VAL A N 1
ATOM 1223 C CA . VAL A 1 112 ? 31.479 27.312 16.833 1.00 17.20 107 VAL A CA 1
ATOM 1224 C C . VAL A 1 112 ? 30.698 27.383 15.526 1.00 20.09 107 VAL A C 1
ATOM 1225 O O . VAL A 1 112 ? 31.280 27.511 14.425 1.00 19.81 107 VAL A O 1
ATOM 1238 N N . PHE A 1 113 ? 29.371 27.287 15.626 1.00 18.89 108 PHE A N 1
ATOM 1239 C CA . PHE A 1 113 ? 28.535 27.474 14.415 1.00 18.09 108 PHE A CA 1
ATOM 1240 C C . PHE A 1 113 ? 28.684 28.869 13.859 1.00 16.37 108 PHE A C 1
ATOM 1241 O O . PHE A 1 113 ? 28.752 29.053 12.631 1.00 18.14 108 PHE A O 1
ATOM 1258 N N . THR A 1 114 ? 28.780 29.884 14.716 1.00 19.44 109 THR A N 1
ATOM 1259 C CA . THR A 1 114 ? 28.924 31.237 14.168 1.00 23.75 109 THR A CA 1
ATOM 1260 C C . THR A 1 114 ? 30.211 31.255 13.336 1.00 22.68 109 THR A C 1
ATOM 1261 O O . THR A 1 114 ? 30.242 31.792 12.217 1.00 19.46 109 THR A O 1
ATOM 1272 N N . GLU A 1 115 ? 31.291 30.696 13.877 1.00 16.51 110 GLU A N 1
ATOM 1273 C CA . GLU A 1 115 ? 32.548 30.738 13.136 1.00 18.20 110 GLU A CA 1
ATOM 1274 C C . GLU A 1 115 ? 32.424 30.007 11.767 1.00 21.82 110 GLU A C 1
ATOM 1275 O O . GLU A 1 115 ? 32.847 30.528 10.742 1.00 20.36 110 GLU A O 1
ATOM 1287 N N . LEU A 1 116 ? 31.857 28.794 11.753 1.00 19.59 111 LEU A N 1
ATOM 1288 C CA . LEU A 1 116 ? 31.713 28.057 10.485 1.00 19.36 111 LEU A CA 1
ATOM 1289 C C . LEU A 1 116 ? 30.843 28.812 9.486 1.00 24.06 111 LEU A C 1
ATOM 1290 O O . LEU A 1 116 ? 31.164 28.830 8.312 1.00 21.76 111 LEU A O 1
ATOM 1306 N N . PHE A 1 117 ? 29.749 29.399 9.954 1.00 19.17 112 PHE A N 1
ATOM 1307 C CA . PHE A 1 117 ? 28.821 30.085 9.061 1.00 23.42 112 PHE A CA 1
ATOM 1308 C C . PHE A 1 117 ? 29.506 31.309 8.474 1.00 25.60 112 PHE A C 1
ATOM 1309 O O . PHE A 1 117 ? 29.399 31.577 7.273 1.00 24.67 112 PHE A O 1
ATOM 1326 N N . LEU A 1 118 ? 30.230 32.052 9.322 1.00 18.78 113 LEU A N 1
ATOM 1327 C CA . LEU A 1 118 ? 30.790 33.321 8.877 1.00 20.21 113 LEU A CA 1
ATOM 1328 C C . LEU A 1 118 ? 31.962 33.097 7.916 1.00 21.77 113 LEU A C 1
ATOM 1329 O O . LEU A 1 118 ? 32.199 33.968 7.061 1.00 18.59 113 LEU A O 1
ATOM 1345 N N . ARG A 1 119 ? 32.693 31.973 8.051 1.00 20.10 114 ARG A N 1
ATOM 1346 C CA . ARG A 1 119 ? 33.794 31.680 7.134 1.00 28.35 114 ARG A CA 1
ATOM 1347 C C . ARG A 1 119 ? 33.232 31.661 5.716 1.00 28.84 114 ARG A C 1
ATOM 1348 O O . ARG A 1 119 ? 33.829 32.202 4.784 1.00 30.85 114 ARG A O 1
ATOM 1369 N N . ARG A 1 120 ? 32.073 31.041 5.557 1.00 20.32 115 ARG A N 1
ATOM 1370 C CA . ARG A 1 120 ? 31.425 30.997 4.232 1.00 19.93 115 ARG A CA 1
ATOM 1371 C C . ARG A 1 120 ? 30.766 32.322 3.840 1.00 19.89 115 ARG A C 1
ATOM 1372 O O . ARG A 1 120 ? 30.949 32.822 2.738 1.00 23.83 115 ARG A O 1
ATOM 1393 N N . LEU A 1 121 ? 29.966 32.870 4.748 1.00 20.96 116 LEU A N 1
ATOM 1394 C CA . LEU A 1 121 ? 29.088 33.964 4.442 1.00 20.38 116 LEU A CA 1
ATOM 1395 C C . LEU A 1 121 ? 29.836 35.260 4.186 1.00 22.61 116 LEU A C 1
ATOM 1396 O O . LEU A 1 121 ? 29.428 36.041 3.320 1.00 20.77 116 LEU A O 1
ATOM 1412 N N . LEU A 1 122 ? 30.912 35.512 4.935 1.00 20.48 117 LEU A N 1
ATOM 1413 C CA . LEU A 1 122 ? 31.702 36.737 4.747 1.00 20.02 117 LEU A CA 1
ATOM 1414 C C . LEU A 1 122 ? 32.483 36.670 3.403 1.00 20.98 117 LEU A C 1
ATOM 1415 O O . LEU A 1 122 ? 32.674 37.685 2.734 1.00 24.97 117 LEU A O 1
ATOM 1431 N N . LYS A 1 123 ? 32.893 35.480 2.993 1.00 21.36 118 LYS A N 1
ATOM 1432 C CA . LYS A 1 123 ? 33.514 35.366 1.701 1.00 21.00 118 LYS A CA 1
ATOM 1433 C C . LYS A 1 123 ? 32.506 35.591 0.575 1.00 21.15 118 LYS A C 1
ATOM 1434 O O . LYS A 1 123 ? 32.862 36.190 -0.441 1.00 22.07 118 LYS A O 1
ATOM 1453 N N . GLU A 1 124 ? 31.266 35.114 0.728 1.00 21.63 119 GLU A N 1
ATOM 1454 C CA . GLU A 1 124 ? 30.238 35.337 -0.312 1.00 20.43 119 GLU A CA 1
ATOM 1455 C C . GLU A 1 124 ? 29.935 36.838 -0.456 1.00 26.41 119 GLU A C 1
ATOM 1456 O O . GLU A 1 124 ? 29.527 37.309 -1.521 1.00 29.09 119 GLU A O 1
ATOM 1468 N N . LYS A 1 125 ? 30.071 37.579 0.641 1.00 22.85 120 LYS A N 1
ATOM 1469 C CA . LYS A 1 125 ? 29.825 39.033 0.600 1.00 27.50 120 LYS A CA 1
ATOM 1470 C C . LYS A 1 125 ? 30.967 39.799 -0.045 1.00 25.92 120 LYS A C 1
ATOM 1471 O O . LYS A 1 125 ? 30.839 40.997 -0.298 1.00 29.90 120 LYS A O 1
ATOM 1490 N N . GLY A 1 126 ? 32.089 39.114 -0.295 1.00 20.05 121 GLY A N 1
ATOM 1491 C CA . GLY A 1 126 ? 33.230 39.709 -0.980 1.00 26.35 121 GLY A CA 1
ATOM 1492 C C . GLY A 1 126 ? 34.512 39.910 -0.166 1.00 25.51 121 GLY A C 1
ATOM 1493 O O . GLY A 1 126 ? 35.518 40.391 -0.701 1.00 24.28 121 GLY A O 1
ATOM 1497 N N . LEU A 1 127 ? 34.515 39.594 1.131 1.00 26.18 122 LEU A N 1
ATOM 1498 C CA . LEU A 1 127 ? 35.762 39.693 1.870 1.00 23.73 122 LEU A CA 1
ATOM 1499 C C . LEU A 1 127 ? 36.751 38.616 1.439 1.00 17.62 122 LEU A C 1
ATOM 1500 O O . LEU A 1 127 ? 36.389 37.445 1.270 1.00 26.41 122 LEU A O 1
ATOM 1516 N N . PRO A 1 128 ? 38.035 38.982 1.326 1.00 30.62 123 PRO A N 1
ATOM 1517 C CA . PRO A 1 128 ? 39.093 38.028 0.973 1.00 27.81 123 PRO A CA 1
ATOM 1518 C C . PRO A 1 128 ? 39.239 36.936 2.033 1.00 30.43 123 PRO A C 1
ATOM 1519 O O . PRO A 1 128 ? 38.963 37.188 3.230 1.00 26.61 123 PRO A O 1
ATOM 1530 N N . GLU A 1 129 ? 39.663 35.749 1.594 1.00 26.59 124 GLU A N 1
ATOM 1531 C CA . GLU A 1 129 ? 39.695 34.547 2.444 1.00 26.18 124 GLU A CA 1
ATOM 1532 C C . GLU A 1 129 ? 40.277 34.774 3.826 1.00 26.12 124 GLU A C 1
ATOM 1533 O O . GLU A 1 129 ? 39.705 34.351 4.819 1.00 23.39 124 GLU A O 1
ATOM 1545 N N . ARG A 1 130 ? 41.488 35.319 3.900 1.00 25.08 125 ARG A N 1
ATOM 1546 C CA . ARG A 1 130 ? 42.162 35.418 5.185 1.00 30.17 125 ARG A CA 1
ATOM 1547 C C . ARG A 1 130 ? 41.422 36.339 6.145 1.00 24.51 125 ARG A C 1
ATOM 1548 O O . ARG A 1 130 ? 41.302 36.023 7.322 1.00 23.49 125 ARG A O 1
ATOM 1569 N N . ALA A 1 131 ? 40.957 37.481 5.660 1.00 27.82 126 ALA A N 1
ATOM 1570 C CA . ALA A 1 131 ? 40.175 38.381 6.513 1.00 23.88 126 ALA A CA 1
ATOM 1571 C C . ALA A 1 131 ? 38.883 37.731 6.980 1.00 22.26 126 ALA A C 1
ATOM 1572 O O . ALA A 1 131 ? 38.500 37.850 8.145 1.00 21.57 126 ALA A O 1
ATOM 1579 N N . ALA A 1 132 ? 38.187 37.031 6.091 1.00 19.08 127 ALA A N 1
ATOM 1580 C CA . ALA A 1 132 ? 36.971 36.331 6.490 1.00 23.32 127 ALA A CA 1
ATOM 1581 C C . ALA A 1 132 ? 37.244 35.278 7.575 1.00 19.67 127 ALA A C 1
ATOM 1582 O O . ALA A 1 132 ? 36.525 35.201 8.570 1.00 18.52 127 ALA A O 1
ATOM 1589 N N . ASN A 1 133 ? 38.295 34.491 7.396 1.00 19.36 128 ASN A N 1
ATOM 1590 C CA . ASN A 1 133 ? 38.570 33.416 8.334 1.00 20.24 128 ASN A CA 1
ATOM 1591 C C . ASN A 1 133 ? 38.896 34.010 9.729 1.00 16.33 128 ASN A C 1
ATOM 1592 O O . ASN A 1 133 ? 38.471 33.492 10.771 1.00 21.68 128 ASN A O 1
ATOM 1603 N N . ASP A 1 134 ? 39.688 35.071 9.759 1.00 20.56 129 ASP A N 1
ATOM 1604 C CA . ASP A 1 134 ? 40.052 35.669 11.052 1.00 20.42 129 ASP A CA 1
ATOM 1605 C C . ASP A 1 134 ? 38.884 36.331 11.713 1.00 18.57 129 ASP A C 1
ATOM 1606 O O . ASP A 1 134 ? 38.732 36.235 12.914 1.00 20.57 129 ASP A O 1
ATOM 1615 N N . LEU A 1 135 ? 38.066 37.042 10.958 1.00 17.65 130 LEU A N 1
ATOM 1616 C CA . LEU A 1 135 ? 36.908 37.704 11.587 1.00 16.41 130 LEU A CA 1
ATOM 1617 C C . LEU A 1 135 ? 35.923 36.647 12.073 1.00 17.36 130 LEU A C 1
ATOM 1618 O O . LEU A 1 135 ? 35.266 36.796 13.108 1.00 16.86 130 LEU A O 1
ATOM 1634 N N . ALA A 1 136 ? 35.830 35.554 11.331 1.00 17.37 131 ALA A N 1
ATOM 1635 C CA . ALA A 1 136 ? 34.905 34.479 11.760 1.00 19.70 131 ALA A CA 1
ATOM 1636 C C . ALA A 1 136 ? 35.303 33.931 13.148 1.00 20.14 131 ALA A C 1
ATOM 1637 O O . ALA A 1 136 ? 34.445 33.711 14.032 1.00 18.12 131 ALA A O 1
ATOM 1644 N N . ALA A 1 137 ? 36.596 33.698 13.351 1.00 17.58 132 ALA A N 1
ATOM 1645 C CA . ALA A 1 137 ? 37.096 33.323 14.688 1.00 20.40 132 ALA A CA 1
ATOM 1646 C C . ALA A 1 137 ? 36.930 34.422 15.735 1.00 19.10 132 ALA A C 1
ATOM 1647 O O . ALA A 1 137 ? 36.643 34.119 16.889 1.00 17.78 132 ALA A O 1
ATOM 1654 N N . ALA A 1 138 ? 37.135 35.696 15.368 1.00 19.53 133 ALA A N 1
ATOM 1655 C CA . ALA A 1 138 ? 36.877 36.812 16.304 1.00 20.93 133 ALA A CA 1
ATOM 1656 C C . ALA A 1 138 ? 35.457 36.784 16.888 1.00 20.09 133 ALA A C 1
ATOM 1657 O O . ALA A 1 138 ? 35.209 37.191 18.034 1.00 20.69 133 ALA A O 1
ATOM 1664 N N . LEU A 1 139 ? 34.502 36.342 16.071 1.00 16.52 134 LEU A N 1
ATOM 1665 C CA . LEU A 1 139 ? 33.083 36.362 16.459 1.00 17.42 134 LEU A CA 1
ATOM 1666 C C . LEU A 1 139 ? 32.630 35.010 16.966 1.00 19.56 134 LEU A C 1
ATOM 1667 O O . LEU A 1 139 ? 31.465 34.826 17.219 1.00 24.92 134 LEU A O 1
ATOM 1683 N N . GLY A 1 140 ? 33.573 34.077 17.159 1.00 17.86 135 GLY A N 1
ATOM 1684 C CA . GLY A 1 140 ? 33.233 32.702 17.529 1.00 19.25 135 GLY A CA 1
ATOM 1685 C C . GLY A 1 140 ? 33.168 32.435 19.030 1.00 20.39 135 GLY A C 1
ATOM 1686 O O . GLY A 1 140 ? 32.965 33.347 19.832 1.00 22.20 135 GLY A O 1
ATOM 1690 N N . ALA A 1 141 ? 33.342 31.159 19.385 1.00 19.02 136 ALA A N 1
ATOM 1691 C CA . ALA A 1 141 ? 33.160 30.692 20.775 1.00 19.68 136 ALA A CA 1
ATOM 1692 C C . ALA A 1 141 ? 34.298 30.934 21.745 1.00 26.49 136 ALA A C 1
ATOM 1693 O O . ALA A 1 141 ? 34.099 30.742 22.957 1.00 25.44 136 ALA A O 1
ATOM 1700 N N . HIS A 1 142 ? 35.503 31.281 21.275 1.00 18.21 137 HIS A N 1
ATOM 1701 C CA . HIS A 1 142 ? 36.626 31.257 22.194 1.00 17.71 137 HIS A CA 1
ATOM 1702 C C . HIS A 1 142 ? 37.411 32.554 22.105 1.00 25.29 137 HIS A C 1
ATOM 1703 O O . HIS A 1 142 ? 38.611 32.537 22.016 1.00 22.81 137 HIS A O 1
ATOM 1717 N N A HIS A 1 143 ? 36.678 33.662 22.080 0.50 21.46 138 HIS A N 1
ATOM 1718 N N B HIS A 1 143 ? 36.730 33.693 22.138 0.50 22.15 138 HIS A N 1
ATOM 1719 C CA A HIS A 1 143 ? 37.291 34.985 22.184 0.50 23.87 138 HIS A CA 1
ATOM 1720 C CA B HIS A 1 143 ? 37.461 34.951 22.336 0.50 22.58 138 HIS A CA 1
ATOM 1721 C C A HIS A 1 143 ? 38.457 35.156 21.233 0.50 23.21 138 HIS A C 1
ATOM 1722 C C B HIS A 1 143 ? 38.500 35.181 21.228 0.50 23.07 138 HIS A C 1
ATOM 1723 O O A HIS A 1 143 ? 39.562 35.551 21.616 0.50 25.70 138 HIS A O 1
ATOM 1724 O O B HIS A 1 143 ? 39.604 35.648 21.516 0.50 25.48 138 HIS A O 1
ATOM 1751 N N . GLY A 1 144 ? 38.158 34.856 19.975 1.00 18.68 139 GLY A N 1
ATOM 1752 C CA . GLY A 1 144 ? 39.059 35.067 18.874 1.00 19.50 139 GLY A CA 1
ATOM 1753 C C . GLY A 1 144 ? 39.948 33.881 18.534 1.00 22.62 139 GLY A C 1
ATOM 1754 O O . GLY A 1 144 ? 40.572 33.877 17.500 1.00 24.80 139 GLY A O 1
ATOM 1759 N N . PHE A 1 145 ? 40.056 32.890 19.417 1.00 15.63 140 PHE A N 1
ATOM 1760 C CA . PHE A 1 145 ? 40.862 31.727 19.052 1.00 15.59 140 PHE A CA 1
ATOM 1761 C C . PHE A 1 145 ? 39.966 30.746 18.271 1.00 17.53 140 PHE A C 1
ATOM 1762 O O . PHE A 1 145 ? 38.784 30.553 18.629 1.00 21.30 140 PHE A O 1
ATOM 1779 N N . PRO A 1 146 ? 40.510 30.142 17.208 1.00 19.91 141 PRO A N 1
ATOM 1780 C CA . PRO A 1 146 ? 39.620 29.356 16.338 1.00 22.12 141 PRO A CA 1
ATOM 1781 C C . PRO A 1 146 ? 39.145 28.032 16.971 1.00 17.48 141 PRO A C 1
ATOM 1782 O O . PRO A 1 146 ? 39.907 27.363 17.683 1.00 19.52 141 PRO A O 1
ATOM 1793 N N . ALA A 1 147 ? 37.936 27.631 16.628 1.00 21.43 142 ALA A N 1
ATOM 1794 C CA . ALA A 1 147 ? 37.394 26.345 17.084 1.00 27.06 142 ALA A CA 1
ATOM 1795 C C . ALA A 1 147 ? 38.314 25.194 16.636 1.00 25.47 142 ALA A C 1
ATOM 1796 O O . ALA A 1 147 ? 38.851 25.228 15.530 1.00 22.09 142 ALA A O 1
ATOM 1803 N N . ASN A 1 148 ? 38.451 24.161 17.462 1.00 19.05 143 ASN A N 1
ATOM 1804 C CA . ASN A 1 148 ? 39.347 23.064 17.097 1.00 21.91 143 ASN A CA 1
ATOM 1805 C C . ASN A 1 148 ? 38.698 22.026 16.178 1.00 19.49 143 ASN A C 1
ATOM 1806 O O . ASN A 1 148 ? 37.507 22.068 15.911 1.00 21.43 143 ASN A O 1
ATOM 1817 N N . ALA A 1 149 ? 39.480 21.047 15.750 1.00 23.81 144 ALA A N 1
ATOM 1818 C CA . ALA A 1 149 ? 38.994 20.017 14.815 1.00 27.26 144 ALA A CA 1
ATOM 1819 C C . ALA A 1 149 ? 37.827 19.215 15.316 1.00 27.32 144 ALA A C 1
ATOM 1820 O O . ALA A 1 149 ? 36.924 18.913 14.560 1.00 27.75 144 ALA A O 1
ATOM 1827 N N . GLU A 1 150 ? 37.859 18.813 16.580 1.00 22.95 145 GLU A N 1
ATOM 1828 C CA . GLU A 1 150 ? 36.777 18.040 17.136 1.00 28.09 145 GLU A CA 1
ATOM 1829 C C . GLU A 1 150 ? 35.483 18.874 17.197 1.00 25.86 145 GLU A C 1
ATOM 1830 O O . GLU A 1 150 ? 34.424 18.382 16.819 1.00 27.46 145 GLU A O 1
ATOM 1842 N N . GLU A 1 151 ? 35.534 20.119 17.686 1.00 21.36 146 GLU A N 1
ATOM 1843 C CA . GLU A 1 151 ? 34.339 20.968 17.648 1.00 20.18 146 GLU A CA 1
ATOM 1844 C C . GLU A 1 151 ? 33.769 21.100 16.226 1.00 23.70 146 GLU A C 1
ATOM 1845 O O . GLU A 1 151 ? 32.572 21.000 16.021 1.00 23.39 146 GLU A O 1
ATOM 1857 N N . LYS A 1 152 ? 34.633 21.359 15.250 1.00 23.23 147 LYS A N 1
ATOM 1858 C CA . LYS A 1 152 ? 34.150 21.551 13.886 1.00 23.98 147 LYS A CA 1
ATOM 1859 C C . LYS A 1 152 ? 33.571 20.248 13.325 1.00 22.89 147 LYS A C 1
ATOM 1860 O O . LYS A 1 152 ? 32.540 20.287 12.643 1.00 28.48 147 LYS A O 1
ATOM 1879 N N . SER A 1 153 ? 34.195 19.108 13.632 1.00 26.12 148 SER A N 1
ATOM 1880 C CA . SER A 1 153 ? 33.662 17.815 13.209 1.00 24.83 148 SER A CA 1
ATOM 1881 C C . SER A 1 153 ? 32.264 17.607 13.773 1.00 24.98 148 SER A C 1
ATOM 1882 O O . SER A 1 153 ? 31.368 17.181 13.044 1.00 27.08 148 SER A O 1
ATOM 1890 N N . ARG A 1 154 ? 32.058 17.882 15.067 1.00 24.69 149 ARG A N 1
ATOM 1891 C CA . ARG A 1 154 ? 30.723 17.759 15.667 1.00 27.69 149 ARG A CA 1
ATOM 1892 C C . ARG A 1 154 ? 29.709 18.683 15.038 1.00 29.25 149 ARG A C 1
ATOM 1893 O O . ARG A 1 154 ? 28.590 18.261 14.778 1.00 28.92 149 ARG A O 1
ATOM 1914 N N . ALA A 1 155 ? 30.066 19.956 14.843 1.00 23.76 150 ALA A N 1
ATOM 1915 C CA . ALA A 1 155 ? 29.133 20.878 14.227 1.00 24.41 150 ALA A CA 1
ATOM 1916 C C . ALA A 1 155 ? 28.740 20.394 12.814 1.00 29.52 150 ALA A C 1
ATOM 1917 O O . ALA A 1 155 ? 27.565 20.428 12.434 1.00 30.02 150 ALA A O 1
ATOM 1924 N N . ARG A 1 156 ? 29.726 19.984 12.028 1.00 30.09 151 ARG A N 1
ATOM 1925 C CA . ARG A 1 156 ? 29.476 19.595 10.635 1.00 30.63 151 ARG A CA 1
ATOM 1926 C C . ARG A 1 156 ? 28.558 18.358 10.579 1.00 33.86 151 ARG A C 1
ATOM 1927 O O . ARG A 1 156 ? 27.759 18.196 9.649 1.00 36.54 151 ARG A O 1
ATOM 1948 N N . ARG A 1 157 ? 28.627 17.513 11.596 1.00 31.99 152 ARG A N 1
ATOM 1949 C CA . ARG A 1 157 ? 27.698 16.372 11.689 1.00 37.09 152 ARG A CA 1
ATOM 1950 C C . ARG A 1 157 ? 26.232 16.871 11.713 1.00 42.27 152 ARG A C 1
ATOM 1951 O O . ARG A 1 157 ? 25.349 16.368 10.990 1.00 39.48 152 ARG A O 1
ATOM 1972 N N . HIS A 1 158 ? 25.970 17.886 12.523 1.00 32.02 153 HIS A N 1
ATOM 1973 C CA . HIS A 1 158 ? 24.637 18.464 12.583 1.00 36.74 153 HIS A CA 1
ATOM 1974 C C . HIS A 1 158 ? 24.261 19.116 11.257 1.00 40.67 153 HIS A C 1
ATOM 1975 O O . HIS A 1 158 ? 23.127 19.007 10.780 1.00 39.43 153 HIS A O 1
ATOM 1989 N N . LEU A 1 159 ? 25.212 19.809 10.662 1.00 30.64 154 LEU A N 1
ATOM 1990 C CA . LEU A 1 159 ? 24.925 20.595 9.473 1.00 34.90 154 LEU A CA 1
ATOM 1991 C C . LEU A 1 159 ? 24.559 19.684 8.303 1.00 43.77 154 LEU A C 1
ATOM 1992 O O . LEU A 1 159 ? 23.851 20.099 7.383 1.00 37.44 154 LEU A O 1
ATOM 2008 N N . ARG A 1 160 ? 25.047 18.447 8.327 1.00 40.31 155 ARG A N 1
ATOM 2009 C CA . ARG A 1 160 ? 24.807 17.562 7.187 1.00 46.71 155 ARG A CA 1
ATOM 2010 C C . ARG A 1 160 ? 23.356 17.106 7.154 1.00 48.64 155 ARG A C 1
ATOM 2011 O O . ARG A 1 160 ? 22.783 16.934 6.076 1.00 52.84 155 ARG A O 1
ATOM 2032 N N . THR A 1 161 ? 22.752 16.944 8.328 1.00 38.87 156 THR A N 1
ATOM 2033 C CA . THR A 1 161 ? 21.383 16.435 8.400 1.00 46.78 156 THR A CA 1
ATOM 2034 C C . THR A 1 161 ? 20.304 17.510 8.571 1.00 49.61 156 THR A C 1
ATOM 2035 O O . THR A 1 161 ? 19.135 17.177 8.632 1.00 47.40 156 THR A O 1
ATOM 2046 N N . GLU A 1 162 ? 20.666 18.797 8.638 1.00 44.64 157 GLU A N 1
ATOM 2047 C CA . GLU A 1 162 ? 19.625 19.826 8.782 1.00 43.98 157 GLU A CA 1
ATOM 2048 C C . GLU A 1 162 ? 18.893 20.068 7.458 1.00 38.60 157 GLU A C 1
ATOM 2049 O O . GLU A 1 162 ? 19.444 19.855 6.357 1.00 32.49 157 GLU A O 1
ATOM 2061 N N . ASP A 1 163 ? 17.653 20.526 7.575 1.00 34.85 158 ASP A N 1
ATOM 2062 C CA . ASP A 1 163 ? 16.887 20.986 6.426 1.00 39.78 158 ASP A CA 1
ATOM 2063 C C . ASP A 1 163 ? 17.693 22.064 5.710 1.00 32.97 158 ASP A C 1
ATOM 2064 O O . ASP A 1 163 ? 18.211 22.960 6.361 1.00 26.37 158 ASP A O 1
ATOM 2073 N N . PRO A 1 164 ? 17.840 21.957 4.389 1.00 33.49 159 PRO A N 1
ATOM 2074 C CA . PRO A 1 164 ? 18.607 22.906 3.551 1.00 34.67 159 PRO A CA 1
ATOM 2075 C C . PRO A 1 164 ? 18.148 24.375 3.633 1.00 30.25 159 PRO A C 1
ATOM 2076 O O . PRO A 1 164 ? 18.935 25.305 3.395 1.00 30.87 159 PRO A O 1
ATOM 2087 N N . LEU A 1 165 ? 16.879 24.586 3.935 1.00 30.44 160 LEU A N 1
ATOM 2088 C CA . LEU A 1 165 ? 16.329 25.938 4.107 1.00 27.19 160 LEU A CA 1
ATOM 2089 C C . LEU A 1 165 ? 17.089 26.744 5.198 1.00 28.25 160 LEU A C 1
ATOM 2090 O O . LEU A 1 165 ? 17.179 27.971 5.130 1.00 27.95 160 LEU A O 1
ATOM 2106 N N . TRP A 1 166 ? 17.624 26.051 6.196 1.00 26.86 161 TRP A N 1
ATOM 2107 C CA . TRP A 1 166 ? 18.429 26.714 7.240 1.00 26.19 161 TRP A CA 1
ATOM 2108 C C . TRP A 1 166 ? 19.640 27.473 6.654 1.00 24.59 161 TRP A C 1
ATOM 2109 O O . TRP A 1 166 ? 19.995 28.540 7.145 1.00 25.68 161 TRP A O 1
ATOM 2130 N N . LYS A 1 167 ? 20.291 26.922 5.629 1.00 24.01 162 LYS A N 1
ATOM 2131 C CA . LYS A 1 167 ? 21.457 27.598 5.061 1.00 29.29 162 LYS A CA 1
ATOM 2132 C C . LYS A 1 167 ? 20.987 28.884 4.400 1.00 25.81 162 LYS A C 1
ATOM 2133 O O . LYS A 1 167 ? 21.664 29.915 4.437 1.00 26.01 162 LYS A O 1
ATOM 2152 N N . GLU A 1 168 ? 19.818 28.827 3.789 1.00 23.42 163 GLU A N 1
ATOM 2153 C CA . GLU A 1 168 ? 19.272 30.032 3.140 1.00 23.88 163 GLU A CA 1
ATOM 2154 C C . GLU A 1 168 ? 18.851 31.089 4.198 1.00 21.54 163 GLU A C 1
ATOM 2155 O O . GLU A 1 168 ? 19.139 32.285 4.027 1.00 24.61 163 GLU A O 1
ATOM 2167 N N . ALA A 1 169 ? 18.176 30.646 5.266 1.00 20.47 164 ALA A N 1
ATOM 2168 C CA . ALA A 1 169 ? 17.720 31.517 6.360 1.00 25.90 164 ALA A CA 1
ATOM 2169 C C . ALA A 1 169 ? 18.889 32.288 6.992 1.00 24.75 164 ALA A C 1
ATOM 2170 O O . ALA A 1 169 ? 18.758 33.459 7.347 1.00 20.58 164 ALA A O 1
ATOM 2177 N N . ARG A 1 170 ? 20.028 31.625 7.146 1.00 21.62 165 ARG A N 1
ATOM 2178 C CA . ARG A 1 170 ? 21.163 32.305 7.765 1.00 22.49 165 ARG A CA 1
ATOM 2179 C C . ARG A 1 170 ? 21.715 33.366 6.842 1.00 23.52 165 ARG A C 1
ATOM 2180 O O . ARG A 1 170 ? 22.166 34.408 7.308 1.00 21.79 165 ARG A O 1
ATOM 2201 N N . ARG A 1 171 ? 21.655 33.148 5.521 1.00 19.92 166 ARG A N 1
ATOM 2202 C CA . ARG A 1 171 ? 22.118 34.206 4.627 1.00 20.65 166 ARG A CA 1
ATOM 2203 C C . ARG A 1 171 ? 21.148 35.384 4.650 1.00 23.16 166 ARG A C 1
ATOM 2204 O O . ARG A 1 171 ? 21.561 36.569 4.627 1.00 19.01 166 ARG A O 1
ATOM 2225 N N . TRP A 1 172 ? 19.852 35.058 4.740 1.00 21.91 167 TRP A N 1
ATOM 2226 C CA . TRP A 1 172 ? 18.799 36.088 4.877 1.00 19.73 167 TRP A CA 1
ATOM 2227 C C . TRP A 1 172 ? 19.027 36.977 6.102 1.00 19.19 167 TRP A C 1
ATOM 2228 O O . TRP A 1 172 ? 18.971 38.218 6.021 1.00 19.04 167 TRP A O 1
ATOM 2249 N N . LEU A 1 173 ? 19.364 36.356 7.224 1.00 19.27 168 LEU A N 1
ATOM 2250 C CA . LEU A 1 173 ? 19.584 37.136 8.445 1.00 18.82 168 LEU A CA 1
ATOM 2251 C C . LEU A 1 173 ? 20.797 38.080 8.335 1.00 22.52 168 LEU A C 1
ATOM 2252 O O . LEU A 1 173 ? 20.749 39.252 8.735 1.00 19.53 168 LEU A O 1
ATOM 2268 N N . LEU A 1 174 ? 21.908 37.565 7.830 1.00 22.66 169 LEU A N 1
ATOM 2269 C CA . LEU A 1 174 ? 23.067 38.443 7.596 1.00 21.84 169 LEU A CA 1
ATOM 2270 C C . LEU A 1 174 ? 22.730 39.629 6.667 1.00 24.30 169 LEU A C 1
ATOM 2271 O O . LEU A 1 174 ? 23.112 40.761 6.913 1.00 23.83 169 LEU A O 1
ATOM 2287 N N . GLU A 1 175 ? 22.014 39.368 5.577 1.00 21.55 170 GLU A N 1
ATOM 2288 C CA . GLU A 1 175 ? 21.654 40.435 4.667 1.00 29.31 170 GLU A CA 1
ATOM 2289 C C . GLU A 1 175 ? 20.750 41.449 5.382 1.00 27.69 170 GLU A C 1
ATOM 2290 O O . GLU A 1 175 ? 20.889 42.651 5.203 1.00 23.80 170 GLU A O 1
ATOM 2302 N N . GLU A 1 176 ? 19.832 40.989 6.227 1.00 21.02 171 GLU A N 1
ATOM 2303 C CA . GLU A 1 176 ? 18.946 41.923 6.927 1.00 26.16 171 GLU A CA 1
ATOM 2304 C C . GLU A 1 176 ? 19.697 42.903 7.864 1.00 21.06 171 GLU A C 1
ATOM 2305 O O . GLU A 1 176 ? 19.331 44.049 7.968 1.00 27.14 171 GLU A O 1
ATOM 2317 N N . VAL A 1 177 ? 20.670 42.396 8.602 1.00 24.90 172 VAL A N 1
ATOM 2318 C CA . VAL A 1 177 ? 21.475 43.223 9.487 1.00 22.06 172 VAL A CA 1
ATOM 2319 C C . VAL A 1 177 ? 22.313 44.199 8.670 1.00 22.90 172 VAL A C 1
ATOM 2320 O O . VAL A 1 177 ? 22.270 45.385 8.926 1.00 25.00 172 VAL A O 1
ATOM 2333 N N . PHE A 1 178 ? 23.052 43.714 7.667 1.00 26.84 173 PHE A N 1
ATOM 2334 C CA . PHE A 1 178 ? 23.880 44.628 6.850 1.00 28.88 173 PHE A CA 1
ATOM 2335 C C . PHE A 1 178 ? 23.046 45.718 6.193 1.00 30.25 173 PHE A C 1
ATOM 2336 O O . PHE A 1 178 ? 23.419 46.900 6.172 1.00 29.32 173 PHE A O 1
ATOM 2353 N N . ARG A 1 179 ? 21.893 45.332 5.678 1.00 27.38 174 ARG A N 1
ATOM 2354 C CA . ARG A 1 179 ? 21.010 46.313 5.049 1.00 31.82 174 ARG A CA 1
ATOM 2355 C C . ARG A 1 179 ? 20.455 47.350 6.039 1.00 27.16 174 ARG A C 1
ATOM 2356 O O . ARG A 1 179 ? 20.449 48.540 5.754 1.00 30.65 174 ARG A O 1
ATOM 2377 N N . ARG A 1 180 ? 19.990 46.895 7.198 1.00 26.82 175 ARG A N 1
ATOM 2378 C CA . ARG A 1 180 ? 19.486 47.795 8.232 1.00 28.28 175 ARG A CA 1
ATOM 2379 C C . ARG A 1 180 ? 20.531 48.809 8.746 1.00 25.01 175 ARG A C 1
ATOM 2380 O O . ARG A 1 180 ? 20.174 49.933 9.057 1.00 29.93 175 ARG A O 1
ATOM 2401 N N . LEU A 1 181 ? 21.782 48.374 8.884 1.00 26.04 176 LEU A N 1
ATOM 2402 C CA . LEU A 1 181 ? 22.885 49.217 9.381 1.00 27.12 176 LEU A CA 1
ATOM 2403 C C . LEU A 1 181 ? 23.506 50.083 8.309 1.00 34.79 176 LEU A C 1
ATOM 2404 O O . LEU A 1 181 ? 24.279 50.996 8.615 1.00 30.27 176 LEU A O 1
ATOM 2420 N N . GLY A 1 182 ? 23.200 49.787 7.049 1.00 33.79 177 GLY A N 1
ATOM 2421 C CA . GLY A 1 182 ? 23.755 50.553 5.939 1.00 31.81 177 GLY A CA 1
ATOM 2422 C C . GLY A 1 182 ? 25.246 50.315 5.817 1.00 33.80 177 GLY A C 1
ATOM 2423 O O . GLY A 1 182 ? 25.986 51.206 5.417 1.00 33.03 177 GLY A O 1
ATOM 2427 N N . ALA A 1 183 ? 25.684 49.098 6.156 1.00 22.65 178 ALA A N 1
ATOM 2428 C CA . ALA A 1 183 ? 27.105 48.738 6.164 1.00 26.70 178 ALA A CA 1
ATOM 2429 C C . ALA A 1 183 ? 27.671 48.590 4.760 1.00 24.47 178 ALA A C 1
ATOM 2430 O O . ALA A 1 183 ? 27.135 47.823 3.985 1.00 29.15 178 ALA A O 1
ATOM 2437 N N . PRO A 1 184 ? 28.778 49.290 4.462 1.00 27.44 179 PRO A N 1
ATOM 2438 C CA . PRO A 1 184 ? 29.543 49.081 3.225 1.00 31.60 179 PRO A CA 1
ATOM 2439 C C . PRO A 1 184 ? 30.594 47.949 3.383 1.00 29.26 179 PRO A C 1
ATOM 2440 O O . PRO A 1 184 ? 31.059 47.700 4.476 1.00 32.49 179 PRO A O 1
ATOM 2451 N N . LEU A 1 185 ? 30.996 47.325 2.293 1.00 28.40 180 LEU A N 1
ATOM 2452 C CA . LEU A 1 185 ? 32.125 46.387 2.321 1.00 31.34 180 LEU A CA 1
ATOM 2453 C C . LEU A 1 185 ? 33.447 47.151 2.235 1.00 28.46 180 LEU A C 1
ATOM 2454 O O . LEU A 1 185 ? 33.574 48.115 1.487 1.00 28.09 180 LEU A O 1
ATOM 2470 N N . PRO A 1 186 ? 34.448 46.706 2.989 1.00 21.99 181 PRO A N 1
ATOM 2471 C CA . PRO A 1 186 ? 35.778 47.341 2.873 1.00 28.56 181 PRO A CA 1
ATOM 2472 C C . PRO A 1 186 ? 36.382 47.125 1.483 1.00 30.25 181 PRO A C 1
ATOM 2473 O O . PRO A 1 186 ? 36.194 46.069 0.905 1.00 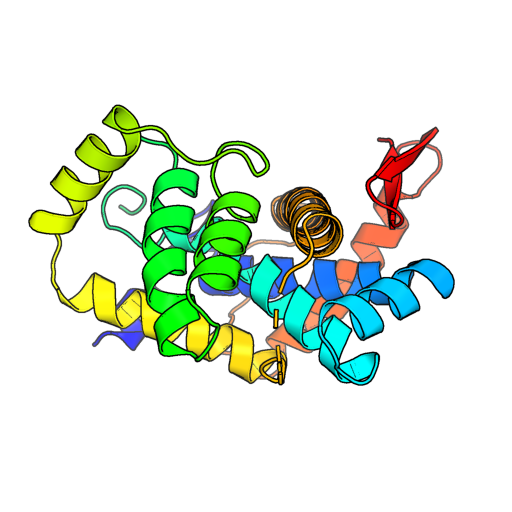32.27 181 PRO A O 1
ATOM 2484 N N . PRO A 1 187 ? 37.131 48.098 0.980 1.00 31.59 182 PRO A N 1
ATOM 2485 C CA . PRO A 1 187 ? 37.829 47.948 -0.313 1.00 40.69 182 PRO A CA 1
ATOM 2486 C C . PRO A 1 187 ? 38.906 46.854 -0.281 1.00 44.51 182 PRO A C 1
ATOM 2487 O O . PRO A 1 187 ? 39.377 46.514 0.819 1.00 42.82 182 PRO A O 1
ATOM 2498 N N . ALA A 1 194 ? 43.443 41.948 6.606 1.00 48.63 189 ALA A N 1
ATOM 2499 C CA . ALA A 1 194 ? 42.987 42.550 7.856 1.00 39.13 189 ALA A CA 1
ATOM 2500 C C . ALA A 1 194 ? 44.063 42.400 8.926 1.00 35.14 189 ALA A C 1
ATOM 2501 O O . ALA A 1 194 ? 44.411 41.273 9.314 1.00 34.46 189 ALA A O 1
ATOM 2507 N N . ARG A 1 195 ? 44.627 43.513 9.390 1.00 23.51 190 ARG A N 1
ATOM 2508 C CA . ARG A 1 195 ? 45.700 43.411 10.381 1.00 25.20 190 ARG A CA 1
ATOM 2509 C C . ARG A 1 195 ? 45.179 42.801 11.680 1.00 26.30 190 ARG A C 1
ATOM 2510 O O . ARG A 1 195 ? 44.034 43.006 12.052 1.00 21.96 190 ARG A O 1
ATOM 2531 N N . PRO A 1 196 ? 46.019 42.009 12.360 1.00 26.34 191 PRO A N 1
ATOM 2532 C CA . PRO A 1 196 ? 45.563 41.343 13.587 1.00 23.61 191 PRO A CA 1
ATOM 2533 C C . PRO A 1 196 ? 44.874 42.289 14.576 1.00 18.95 191 PRO A C 1
ATOM 2534 O O . PRO A 1 196 ? 43.862 41.932 15.144 1.00 21.66 191 PRO A O 1
ATOM 2545 N N . GLU A 1 197 ? 45.441 43.470 14.831 1.00 19.67 192 GLU A N 1
ATOM 2546 C CA . GLU A 1 197 ? 44.772 44.376 15.761 1.00 16.16 192 GLU A CA 1
ATOM 2547 C C . GLU A 1 197 ? 43.341 44.776 15.322 1.00 19.50 192 GLU A C 1
ATOM 2548 O O . GLU A 1 197 ? 42.508 45.094 16.151 1.00 19.63 192 GLU A O 1
ATOM 2560 N N . ALA A 1 198 ? 43.090 44.853 14.016 1.00 18.05 193 ALA A N 1
ATOM 2561 C CA . ALA A 1 198 ? 41.764 45.177 13.530 1.00 19.29 193 ALA A CA 1
ATOM 2562 C C . ALA A 1 198 ? 40.805 44.063 13.915 1.00 18.21 193 ALA A C 1
ATOM 2563 O O . ALA A 1 198 ? 39.668 44.310 14.284 1.00 16.86 193 ALA A O 1
ATOM 2570 N N . VAL A 1 199 ? 41.256 42.838 13.769 1.00 15.35 194 VAL A N 1
ATOM 2571 C C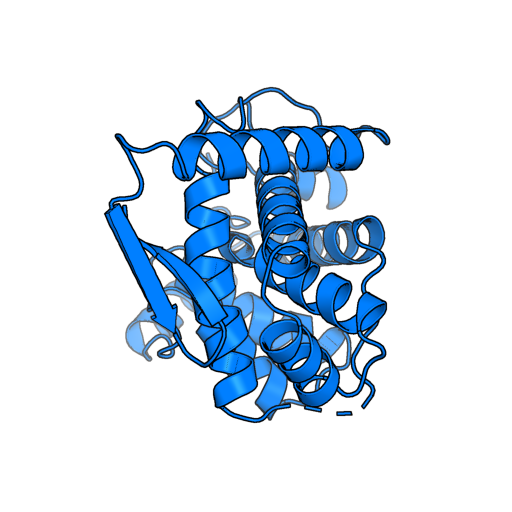A . VAL A 1 199 ? 40.388 41.699 14.073 1.00 16.30 194 VAL A CA 1
ATOM 2572 C C . VAL A 1 199 ? 40.129 41.595 15.568 1.00 15.12 194 VAL A C 1
ATOM 2573 O O . VAL A 1 199 ? 39.011 41.328 15.992 1.00 18.56 194 VAL A O 1
ATOM 2586 N N . LEU A 1 200 ? 41.163 41.820 16.360 1.00 14.31 195 LEU A N 1
ATOM 2587 C CA . LEU A 1 200 ? 41.036 41.761 17.825 1.00 15.88 195 LEU A CA 1
ATOM 2588 C C . LEU A 1 200 ? 40.114 42.921 18.304 1.00 18.72 195 LEU A C 1
ATOM 2589 O O . LEU A 1 200 ? 39.398 42.783 19.310 1.00 15.28 195 LEU A O 1
ATOM 2605 N N . ARG A 1 201 ? 40.197 44.076 17.647 1.00 15.12 196 ARG A N 1
ATOM 2606 C CA . ARG A 1 201 ? 39.293 45.176 18.010 1.00 17.85 196 ARG A CA 1
ATOM 2607 C C . ARG A 1 201 ? 37.832 44.726 17.833 1.00 21.94 196 ARG A C 1
ATOM 2608 O O . ARG A 1 201 ? 36.982 45.033 18.680 1.00 18.50 196 ARG A O 1
ATOM 2629 N N . VAL A 1 202 ? 37.527 44.029 16.738 1.00 15.80 197 VAL A N 1
ATOM 2630 C CA . VAL A 1 202 ? 36.155 43.538 16.533 1.00 18.39 197 VAL A CA 1
ATOM 2631 C C . VAL A 1 202 ? 35.778 42.463 17.555 1.00 18.78 197 VAL A C 1
ATOM 2632 O O . VAL A 1 202 ? 34.621 42.405 18.044 1.00 17.05 197 VAL A O 1
ATOM 2645 N N . MET A 1 203 ? 36.735 41.576 17.851 1.00 17.82 198 MET A N 1
ATOM 2646 C CA . MET A 1 203 ? 36.524 40.548 18.865 1.00 19.41 198 MET A CA 1
ATOM 2647 C C . MET A 1 203 ? 36.055 41.128 20.195 1.00 16.97 198 MET A C 1
ATOM 2648 O O . MET A 1 203 ? 35.046 40.686 20.744 1.00 17.62 198 MET A O 1
ATOM 2662 N N . ALA A 1 204 ? 36.833 42.088 20.720 1.00 15.46 199 ALA A N 1
ATOM 2663 C CA . ALA A 1 204 ? 36.530 42.670 22.037 1.00 18.00 199 ALA A CA 1
ATOM 2664 C C . ALA A 1 204 ? 35.190 43.429 21.963 1.00 17.52 199 ALA A C 1
ATOM 2665 O O . ALA A 1 204 ? 34.385 43.408 22.909 1.00 17.06 199 ALA A O 1
ATOM 2672 N N . LEU A 1 205 ? 34.960 44.117 20.844 1.00 14.55 200 LEU A N 1
ATOM 2673 C CA . LEU A 1 205 ? 33.722 44.907 20.719 1.00 17.73 200 LEU A CA 1
ATOM 2674 C C . LEU A 1 205 ? 32.528 43.967 20.736 1.00 21.50 200 LEU A C 1
ATOM 2675 O O . LEU A 1 205 ? 31.521 44.253 21.387 1.00 17.82 200 LEU A O 1
ATOM 2691 N N . ALA A 1 206 ? 32.632 42.844 20.018 1.00 16.50 201 ALA A N 1
ATOM 2692 C CA . ALA A 1 206 ? 31.506 41.898 19.939 1.00 18.10 201 ALA A CA 1
ATOM 2693 C C . ALA A 1 206 ? 31.240 41.249 21.298 1.00 21.93 201 ALA A C 1
ATOM 2694 O O . ALA A 1 206 ? 30.076 41.108 21.685 1.00 18.69 201 ALA A O 1
ATOM 2701 N N . SER A 1 207 ? 32.306 40.916 22.036 1.00 19.74 202 SER A N 1
ATOM 2702 C CA . SER A 1 207 ? 32.160 40.385 23.383 1.00 18.47 202 SER A CA 1
ATOM 2703 C C . SER A 1 207 ? 31.362 41.343 24.323 1.00 22.56 202 SER A C 1
ATOM 2704 O O . SER A 1 207 ? 30.375 40.963 25.008 1.00 20.02 202 SER A O 1
ATOM 2712 N N . PHE A 1 208 ? 31.765 42.588 24.328 1.00 15.56 203 PHE A N 1
ATOM 2713 C CA . PHE A 1 208 ? 31.036 43.598 25.100 1.00 19.36 203 PHE A CA 1
ATOM 2714 C C . PHE A 1 208 ? 29.608 43.844 24.583 1.00 16.89 203 PHE A C 1
ATOM 2715 O O . PHE A 1 208 ? 28.645 43.876 25.359 1.00 18.42 203 PHE A O 1
ATOM 2732 N N . ALA A 1 209 ? 29.446 44.049 23.286 1.00 14.42 204 ALA A N 1
ATOM 2733 C CA . ALA A 1 209 ? 28.087 44.408 22.794 1.00 16.50 204 ALA A CA 1
ATOM 2734 C C . ALA A 1 209 ? 27.099 43.276 22.976 1.00 16.89 204 ALA A C 1
ATOM 2735 O O . ALA A 1 209 ? 25.920 43.512 23.289 1.00 17.00 204 ALA A O 1
ATOM 2742 N N . ASP A 1 210 ? 27.538 42.047 22.757 1.00 17.81 205 ASP A N 1
ATOM 2743 C CA . ASP A 1 210 ? 26.629 40.879 22.933 1.00 16.87 205 ASP A CA 1
ATOM 2744 C C . ASP A 1 210 ? 26.204 40.784 24.410 1.00 17.34 205 ASP A C 1
ATOM 2745 O O . ASP A 1 210 ? 25.026 40.528 24.713 1.00 19.71 205 ASP A O 1
ATOM 2754 N N . TRP A 1 211 ? 27.153 41.015 25.303 1.00 17.39 206 TRP A N 1
ATOM 2755 C CA . TRP A 1 211 ? 26.854 41.024 26.752 1.00 17.30 206 TRP A CA 1
ATOM 2756 C C . TRP A 1 211 ? 25.783 42.070 27.092 1.00 18.21 206 TRP A C 1
ATOM 2757 O O . TRP A 1 211 ? 24.767 41.745 27.740 1.00 16.76 206 TRP A O 1
ATOM 2778 N N . VAL A 1 212 ? 25.999 43.317 26.672 1.00 15.81 207 VAL A N 1
ATOM 2779 C CA . VAL A 1 212 ? 25.019 44.400 26.975 1.00 17.22 207 VAL A CA 1
ATOM 2780 C C . VAL A 1 212 ? 23.642 43.967 26.417 1.00 19.95 207 VAL A C 1
ATOM 2781 O O . VAL A 1 212 ? 22.633 43.973 27.137 1.00 21.20 207 VAL A O 1
ATOM 2794 N N . ALA A 1 213 ? 23.609 43.589 25.142 1.00 17.96 208 ALA A N 1
ATOM 2795 C CA . ALA A 1 213 ? 22.317 43.300 24.458 1.00 19.97 208 ALA A CA 1
ATOM 2796 C C . ALA A 1 213 ? 21.609 42.075 25.011 1.00 19.91 208 ALA A C 1
ATOM 2797 O O . ALA A 1 213 ? 20.369 41.940 24.903 1.00 22.58 208 ALA A O 1
ATOM 2804 N N . SER A 1 214 ? 22.362 41.219 25.697 1.00 18.87 209 SER A N 1
ATOM 2805 C CA . SER A 1 214 ? 21.790 39.978 26.213 1.00 20.24 209 SER A CA 1
ATOM 2806 C C . SER A 1 214 ? 21.022 40.181 27.516 1.00 22.53 209 SER A C 1
ATOM 2807 O O . SER A 1 214 ? 20.420 39.224 28.023 1.00 21.90 209 SER A O 1
ATOM 2815 N N . ASP A 1 215 ? 21.090 41.388 28.084 1.00 20.39 210 ASP A N 1
ATOM 2816 C CA . ASP A 1 215 ? 20.443 41.643 29.391 1.00 20.94 210 ASP A CA 1
ATOM 2817 C C . ASP A 1 215 ? 19.031 42.195 29.162 1.00 20.84 210 ASP A C 1
ATOM 2818 O O . ASP A 1 215 ? 18.867 43.313 28.701 1.00 19.72 210 ASP A O 1
ATOM 2827 N N . PRO A 1 216 ? 17.999 41.382 29.457 1.00 16.91 211 PRO A N 1
ATOM 2828 C CA . PRO A 1 216 ? 16.638 41.865 29.137 1.00 17.28 211 PRO A CA 1
ATOM 2829 C C . PRO A 1 216 ? 16.207 43.054 29.980 1.00 21.04 211 PRO A C 1
ATOM 2830 O O . PRO A 1 216 ? 15.217 43.738 29.652 1.00 24.39 211 PRO A O 1
ATOM 2841 N N . SER A 1 217 ? 16.919 43.337 31.059 1.00 21.63 212 SER A N 1
ATOM 2842 C CA . SER A 1 217 ? 16.590 44.545 31.799 1.00 23.82 212 SER A CA 1
ATOM 2843 C C . SER A 1 217 ? 16.968 45.781 30.991 1.00 25.00 212 SER A C 1
ATOM 2844 O O . SER A 1 217 ? 16.423 46.857 31.211 1.00 24.42 212 SER A O 1
ATOM 2852 N N . LEU A 1 218 ? 17.916 45.628 30.065 1.00 23.27 213 LEU A N 1
ATOM 2853 C CA . LEU A 1 218 ? 18.374 46.739 29.222 1.00 23.85 213 LEU A CA 1
ATOM 2854 C C . LEU A 1 218 ? 17.663 46.712 27.853 1.00 25.41 213 LEU A C 1
ATOM 2855 O O . LEU A 1 218 ? 17.371 47.762 27.243 1.00 21.85 213 LEU A O 1
ATOM 2871 N N . PHE A 1 219 ? 17.413 45.484 27.383 1.00 22.75 214 PHE A N 1
ATOM 2872 C CA . PHE A 1 219 ? 16.871 45.231 26.050 1.00 20.72 214 PHE A CA 1
ATOM 2873 C C . PHE A 1 219 ? 15.705 44.261 26.203 1.00 19.51 214 PHE A C 1
ATOM 2874 O O . PHE A 1 219 ? 15.827 43.065 25.971 1.00 18.66 214 PHE A O 1
ATOM 2891 N N . PRO A 1 220 ? 14.542 44.798 26.564 1.00 23.33 215 PRO A N 1
ATOM 2892 C CA . PRO A 1 220 ? 13.399 43.933 26.893 1.00 20.23 215 PRO A CA 1
ATOM 2893 C C . PRO A 1 220 ? 12.933 43.041 25.739 1.00 19.49 215 PRO A C 1
ATOM 2894 O O . PRO A 1 220 ? 12.994 43.423 24.564 1.00 22.07 215 PRO A O 1
ATOM 2905 N N . TYR A 1 221 ? 12.444 41.847 26.093 1.00 21.79 216 TYR A N 1
ATOM 2906 C CA . TYR A 1 221 ? 11.914 40.915 25.096 1.00 25.06 216 TYR A CA 1
ATOM 2907 C C . TYR A 1 221 ? 10.567 41.415 24.619 1.00 27.73 216 TYR A C 1
ATOM 2908 O O . TYR A 1 221 ? 9.870 42.092 25.389 1.00 28.81 216 TYR A O 1
ATOM 2926 N N . GLY A 1 222 ? 10.220 41.133 23.354 1.00 24.11 217 GLY A N 1
ATOM 2927 C CA . GLY A 1 222 ? 8.893 41.417 22.833 1.00 27.73 217 GLY A CA 1
ATOM 2928 C C . GLY A 1 222 ? 8.806 42.569 21.843 1.00 32.29 217 GLY A C 1
ATOM 2929 O O . GLY A 1 222 ? 7.698 43.023 21.479 1.00 29.54 217 GLY A O 1
ATOM 2933 N N . ARG A 1 223 ? 9.960 43.036 21.372 1.00 24.64 218 ARG A N 1
ATOM 2934 C CA . ARG A 1 223 ? 9.993 44.096 20.365 1.00 21.36 218 ARG A CA 1
ATOM 2935 C C . ARG A 1 223 ? 10.045 43.366 19.039 1.00 21.40 218 ARG A C 1
ATOM 2936 O O . ARG A 1 223 ? 10.749 42.365 18.905 1.00 24.98 218 ARG A O 1
ATOM 2957 N N . ASP A 1 224 ? 9.325 43.881 18.042 1.00 24.08 219 ASP A N 1
ATOM 2958 C CA . ASP A 1 224 ? 9.216 43.203 16.755 1.00 24.77 219 ASP A CA 1
ATOM 2959 C C . ASP A 1 224 ? 10.215 43.751 15.760 1.00 26.56 219 ASP A C 1
ATOM 2960 O O . ASP A 1 224 ? 10.071 44.890 15.309 1.00 27.87 219 ASP A O 1
ATOM 2969 N N . PRO A 1 225 ? 11.211 42.923 15.369 1.00 22.91 220 PRO A N 1
ATOM 2970 C CA . PRO A 1 225 ? 12.268 43.388 14.482 1.00 21.39 220 PRO A CA 1
ATOM 2971 C C . PRO A 1 225 ? 11.815 43.595 13.027 1.00 23.45 220 PRO A C 1
ATOM 2972 O O . PRO A 1 225 ? 12.562 44.131 12.233 1.00 27.78 220 PRO A O 1
ATOM 2983 N N . ARG A 1 226 ? 10.599 43.203 12.678 1.00 28.60 221 ARG A N 1
ATOM 2984 C CA . ARG A 1 226 ? 10.106 43.496 11.329 1.00 26.79 221 ARG A CA 1
ATOM 2985 C C . ARG A 1 226 ? 9.732 44.971 11.176 1.00 35.71 221 ARG A C 1
ATOM 2986 O O . ARG A 1 226 ? 9.536 45.446 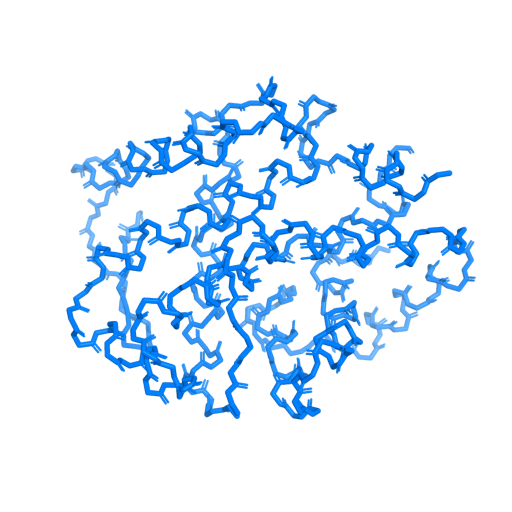10.063 1.00 40.61 221 ARG A O 1
ATOM 3007 N N . ARG A 1 227 ? 9.626 45.695 12.279 0.68 23.60 222 ARG A N 1
ATOM 3008 C CA . ARG A 1 227 ? 9.157 47.075 12.229 0.95 29.41 222 ARG A CA 1
ATOM 3009 C C . ARG A 1 227 ? 10.249 48.016 11.750 0.82 32.42 222 ARG A C 1
ATOM 3010 O O . ARG A 1 227 ? 11.392 47.885 12.133 0.59 23.12 222 ARG A O 1
ATOM 3031 N N . GLY A 1 228 ? 9.884 48.984 10.914 1.00 36.76 223 GLY A N 1
ATOM 3032 C CA . GLY A 1 228 ? 10.839 49.965 10.435 1.00 37.25 223 GLY A CA 1
ATOM 3033 C C . GLY A 1 228 ? 11.461 50.819 11.525 1.00 36.31 223 GLY A C 1
ATOM 3034 O O . GLY A 1 228 ? 12.584 51.298 11.385 1.00 36.54 223 GLY A O 1
ATOM 3038 N N . ASP A 1 229 ? 10.758 51.014 12.627 1.00 28.94 224 ASP A N 1
ATOM 3039 C CA . ASP A 1 229 ? 11.326 51.840 13.687 1.00 33.68 224 ASP A CA 1
ATOM 3040 C C . ASP A 1 229 ? 12.201 51.048 14.665 1.00 31.91 224 ASP A C 1
ATOM 3041 O O . ASP A 1 229 ? 12.686 51.622 15.642 1.00 29.81 224 ASP A O 1
ATOM 3050 N N . TYR A 1 230 ? 12.422 49.753 14.407 1.00 29.97 225 TYR A N 1
ATOM 3051 C CA . TYR A 1 230 ? 13.113 48.913 15.406 1.00 27.30 225 TYR A CA 1
ATOM 3052 C C . TYR A 1 230 ? 14.501 49.450 15.730 1.00 24.72 225 TYR A C 1
ATOM 3053 O O . TYR A 1 230 ? 14.909 49.540 16.898 1.00 24.50 225 TYR A O 1
ATOM 3071 N N . LEU A 1 231 ? 15.273 49.754 14.698 1.00 21.71 226 LEU A N 1
ATOM 3072 C CA . LEU A 1 231 ? 16.652 50.148 14.953 1.00 30.11 226 LEU A CA 1
ATOM 3073 C C . LEU A 1 231 ? 16.736 51.483 15.727 1.00 28.67 226 LEU A C 1
ATOM 3074 O O . LEU A 1 231 ? 17.527 51.599 16.619 1.00 23.35 226 LEU A O 1
ATOM 3090 N N . LYS A 1 232 ? 15.887 52.464 15.434 1.00 25.83 227 LYS A N 1
ATOM 3091 C CA . LYS A 1 232 ? 15.897 53.734 16.190 1.00 33.83 227 LYS A CA 1
ATOM 3092 C C . LYS A 1 232 ? 15.623 53.514 17.653 1.00 26.05 227 LYS A C 1
ATOM 3093 O O . LYS A 1 232 ? 16.272 54.117 18.504 1.00 26.18 227 LYS A O 1
ATOM 3112 N N . GLU A 1 233 ? 14.679 52.619 17.948 1.00 25.24 228 GLU A N 1
ATOM 3113 C CA . GLU A 1 233 ? 14.356 52.282 19.324 1.00 25.66 228 GLU A CA 1
ATOM 3114 C C . GLU A 1 233 ? 15.503 51.492 19.973 1.00 23.87 228 GLU A C 1
ATOM 3115 O O . GLU A 1 233 ? 15.817 51.731 21.131 1.00 24.11 228 GLU A O 1
ATOM 3127 N N . ALA A 1 234 ? 16.087 50.525 19.265 1.00 22.81 229 ALA A N 1
ATOM 3128 C CA . ALA A 1 234 ? 17.268 49.814 19.793 1.00 21.46 229 ALA A CA 1
ATOM 3129 C C . ALA A 1 234 ? 18.465 50.767 20.072 1.00 23.28 229 ALA A C 1
ATOM 3130 O O . ALA A 1 234 ? 19.187 50.588 21.038 1.00 23.51 229 ALA A O 1
ATOM 3137 N N . LEU A 1 235 ? 18.682 51.779 19.225 1.00 19.59 230 LEU A N 1
ATOM 3138 C CA . LEU A 1 235 ? 19.752 52.770 19.479 1.00 23.38 230 LEU A CA 1
ATOM 3139 C C . LEU A 1 235 ? 19.467 53.599 20.762 1.00 23.77 230 LEU A C 1
ATOM 3140 O O . LEU A 1 235 ? 20.366 53.902 21.549 1.00 23.94 230 LEU A O 1
ATOM 3156 N N . ARG A 1 236 ? 18.195 53.932 20.988 1.00 23.06 231 ARG A N 1
ATOM 3157 C CA . ARG A 1 236 ? 17.834 54.671 22.190 1.00 20.92 231 ARG A CA 1
ATOM 3158 C C . ARG A 1 236 ? 18.085 53.802 23.414 1.00 21.30 231 ARG A C 1
ATOM 3159 O O . ARG A 1 236 ? 18.621 54.256 24.409 1.00 25.24 231 ARG A O 1
ATOM 3180 N N . LEU A 1 237 ? 17.696 52.523 23.328 1.00 21.08 232 LEU A N 1
ATOM 3181 C CA . LEU A 1 237 ? 17.896 51.620 24.442 1.00 17.91 232 LEU A CA 1
ATOM 3182 C C . LEU A 1 237 ? 19.400 51.433 24.695 1.00 18.67 232 LEU A C 1
ATOM 3183 O O . LEU A 1 237 ? 19.845 51.297 25.840 1.00 22.69 232 LEU A O 1
ATOM 3199 N N . ALA A 1 238 ? 20.176 51.383 23.625 1.00 18.38 233 ALA A N 1
ATOM 3200 C CA . ALA A 1 238 ? 21.636 51.204 23.767 1.00 18.83 233 ALA A CA 1
ATOM 3201 C C . ALA A 1 238 ? 22.249 52.389 24.506 1.00 21.70 233 ALA A C 1
ATOM 3202 O O . ALA A 1 238 ? 23.112 52.238 25.368 1.00 22.32 233 ALA A O 1
ATOM 3209 N N . GLN A 1 239 ? 21.807 53.584 24.152 1.00 24.60 234 GLN A N 1
ATOM 3210 C CA . GLN A 1 239 ? 22.360 54.780 24.792 1.00 24.40 234 GLN A CA 1
ATOM 3211 C C . GLN A 1 239 ? 21.993 54.780 26.278 1.00 21.49 234 GLN A C 1
ATOM 3212 O O . GLN A 1 239 ? 22.839 55.078 27.130 1.00 23.56 234 GLN A O 1
ATOM 3226 N N . GLU A 1 240 ? 20.764 54.402 26.612 1.00 23.70 235 GLU A N 1
ATOM 3227 C CA . GLU A 1 240 ? 20.364 54.332 28.034 1.00 23.94 235 GLU A CA 1
ATOM 3228 C C . GLU A 1 240 ? 21.169 53.299 28.796 1.00 18.84 235 GLU A C 1
ATOM 3229 O O . GLU A 1 240 ? 21.533 53.509 29.946 1.00 24.77 235 GLU A O 1
ATOM 3241 N N . ALA A 1 241 ? 21.413 52.167 28.151 1.00 21.82 236 ALA A N 1
ATOM 3242 C CA . ALA A 1 241 ? 22.102 51.053 28.780 1.00 19.90 236 ALA A CA 1
ATOM 3243 C C . ALA A 1 241 ? 23.541 51.469 29.017 1.00 23.66 236 ALA A C 1
ATOM 3244 O O . ALA A 1 241 ? 24.103 51.230 30.088 1.00 24.48 236 ALA A O 1
ATOM 3251 N N . LEU A 1 242 ? 24.150 52.096 28.026 1.00 18.28 237 LEU A N 1
ATOM 3252 C CA . LEU A 1 242 ? 25.559 52.503 28.219 1.00 19.74 237 LEU A CA 1
ATOM 3253 C C . LEU A 1 242 ? 25.653 53.512 29.358 1.00 27.76 237 LEU A C 1
ATOM 3254 O O . LEU A 1 242 ? 26.572 53.431 30.182 1.00 27.69 237 LEU A O 1
ATOM 3270 N N . ASN A 1 243 ? 24.678 54.417 29.434 1.00 22.14 238 ASN A N 1
ATOM 3271 C CA . ASN A 1 243 ? 24.616 55.381 30.542 1.00 27.28 238 ASN A CA 1
ATOM 3272 C C . ASN A 1 243 ? 24.517 54.672 31.909 1.00 34.63 238 ASN A C 1
ATOM 3273 O O . ASN A 1 243 ? 25.284 54.962 32.808 1.00 29.50 238 ASN A O 1
ATOM 3284 N N . ARG A 1 244 ? 23.599 53.717 32.043 1.00 29.17 239 ARG A N 1
ATOM 3285 C CA . ARG A 1 244 ? 23.427 52.976 33.295 1.00 34.12 239 ARG A CA 1
ATOM 3286 C C . ARG A 1 244 ? 24.685 52.181 33.675 1.00 37.97 239 ARG A C 1
ATOM 3287 O O . ARG A 1 244 ? 25.097 52.167 34.845 1.00 35.99 239 ARG A O 1
ATOM 3308 N N . LEU A 1 245 ? 25.298 51.509 32.700 1.00 31.60 240 LEU A N 1
ATOM 3309 C CA . LEU A 1 245 ? 26.437 50.646 32.998 1.00 28.46 240 LEU A CA 1
ATOM 3310 C C . LEU A 1 245 ? 27.595 51.492 33.485 1.00 36.56 240 LEU A C 1
ATOM 3311 O O . LEU A 1 245 ? 28.461 51.005 34.200 1.00 43.62 240 LEU A O 1
ATOM 3327 N N . GLY A 1 246 ? 27.589 52.774 33.134 1.00 29.71 241 GLY A N 1
ATOM 3328 C CA . GLY A 1 246 ? 28.636 53.660 33.590 1.00 31.19 241 GLY A CA 1
ATOM 3329 C C . GLY A 1 246 ? 28.466 54.218 34.999 1.00 35.63 241 GLY A C 1
ATOM 3330 O O . GLY A 1 246 ? 29.429 54.762 35.537 1.00 31.18 241 GLY A O 1
ATOM 3334 N N . TRP A 1 247 ? 27.269 54.119 35.581 1.00 33.17 242 TRP A N 1
ATOM 3335 C CA . TRP A 1 247 ? 26.991 54.720 36.900 1.00 37.54 242 TRP A CA 1
ATOM 3336 C C . TRP A 1 247 ? 27.977 54.179 37.948 1.00 33.51 242 TRP A C 1
ATOM 3337 O O . TRP A 1 247 ? 28.418 53.011 37.885 1.00 34.03 242 TRP A O 1
ATOM 3358 N N . PRO A 1 248 ? 28.267 54.997 38.948 1.00 34.79 243 PRO A N 1
ATOM 3359 C CA . PRO A 1 248 ? 29.309 54.700 39.944 1.00 49.33 243 PRO A CA 1
ATOM 3360 C C . PRO A 1 248 ? 29.202 53.305 40.600 1.00 56.70 243 PRO A C 1
ATOM 3361 O O . PRO A 1 248 ? 30.235 52.722 40.920 1.00 54.86 243 PRO A O 1
ATOM 3372 N N . ALA A 1 249 ? 27.990 52.775 40.782 1.00 57.49 244 ALA A N 1
ATOM 3373 C CA . ALA A 1 249 ? 27.812 51.473 41.438 1.00 55.96 244 ALA A CA 1
ATOM 3374 C C . ALA A 1 249 ? 28.026 50.291 40.492 1.00 58.57 244 ALA A C 1
ATOM 3375 O O . ALA A 1 249 ? 27.964 49.132 40.904 1.00 59.73 244 ALA A O 1
ATOM 3382 N N . PHE A 1 250 ? 28.257 50.576 39.219 1.00 51.63 245 PHE A N 1
ATOM 3383 C CA . PHE A 1 250 ? 28.554 49.526 38.254 1.00 50.63 245 PHE A CA 1
ATOM 3384 C C . PHE A 1 250 ? 30.016 49.624 37.837 1.00 47.18 245 PHE A C 1
ATOM 3385 O O . PHE A 1 250 ? 30.845 48.805 38.236 1.00 48.44 245 PHE A O 1
ATOM 3402 N N . ALA A 1 251 ? 30.334 50.634 37.033 1.00 43.87 246 ALA A N 1
ATOM 3403 C CA . ALA A 1 251 ? 31.692 50.787 36.509 1.00 39.41 246 ALA A CA 1
ATOM 3404 C C . ALA A 1 251 ? 32.619 51.323 37.591 1.00 44.43 246 ALA A C 1
ATOM 3405 O O . ALA A 1 251 ? 32.269 52.271 38.311 1.00 38.39 246 ALA A O 1
ATOM 3412 N N . LYS A 1 252 ? 33.804 50.712 37.696 1.00 39.34 247 LYS A N 1
ATOM 3413 C CA . LYS A 1 252 ? 34.785 51.081 38.716 1.00 41.93 247 LYS A CA 1
ATOM 3414 C C . LYS A 1 252 ? 36.166 51.380 38.110 1.00 39.46 247 LYS A C 1
ATOM 3415 O O . LYS A 1 252 ? 37.042 51.881 38.772 1.00 36.72 247 LYS A O 1
ATOM 3434 N N . ALA A 1 253 ? 36.367 51.053 36.842 1.00 27.80 248 ALA A N 1
ATOM 3435 C CA . ALA A 1 253 ? 37.605 51.426 36.168 1.00 25.23 248 ALA A CA 1
ATOM 3436 C C . ALA A 1 253 ? 37.363 51.214 34.694 1.00 26.23 248 ALA A C 1
ATOM 3437 O O . ALA A 1 253 ? 36.237 50.955 34.310 1.00 27.74 248 ALA A O 1
ATOM 3444 N N . GLN A 1 254 ? 38.391 51.379 33.863 1.00 25.86 249 GLN A N 1
ATOM 3445 C CA . GLN A 1 254 ? 38.205 51.080 32.440 1.00 29.42 249 GLN A CA 1
ATOM 3446 C C . GLN A 1 254 ? 39.082 49.902 32.032 1.00 28.61 249 GLN A C 1
ATOM 3447 O O . GLN A 1 254 ? 40.149 49.685 32.631 1.00 27.13 249 GLN A O 1
ATOM 3461 N N . ARG A 1 255 ? 38.609 49.144 31.046 1.00 23.49 250 ARG A N 1
ATOM 3462 C CA . ARG A 1 255 ? 39.349 48.037 30.445 1.00 23.48 250 ARG A CA 1
ATOM 3463 C C . ARG A 1 255 ? 39.891 48.568 29.156 1.00 22.03 250 ARG A C 1
ATOM 3464 O O . ARG A 1 255 ? 39.122 49.029 28.318 1.00 26.16 250 ARG A O 1
ATOM 3485 N N . ARG A 1 256 ? 41.200 48.517 28.975 1.00 21.74 251 ARG A N 1
ATOM 3486 C CA . ARG A 1 256 ? 41.763 48.960 27.701 1.00 19.98 251 ARG A CA 1
ATOM 3487 C C . ARG A 1 256 ? 42.151 47.721 26.912 1.00 22.67 251 ARG A C 1
ATOM 3488 O O . ARG A 1 256 ? 42.956 46.939 27.397 1.00 26.66 251 ARG A O 1
ATOM 3509 N N . GLU A 1 257 ? 41.636 47.551 25.693 1.00 18.57 252 GLU A N 1
ATOM 3510 C CA . GLU A 1 257 ? 41.928 46.347 24.885 1.00 23.73 252 GLU A CA 1
ATOM 3511 C C . GLU A 1 257 ? 42.203 46.797 23.451 1.00 25.32 252 GLU A C 1
ATOM 3512 O O . GLU A 1 257 ? 41.333 47.419 22.836 1.00 21.50 252 GLU A O 1
ATOM 3524 N N . PHE A 1 258 ? 43.390 46.520 22.914 1.00 19.33 253 PHE A N 1
ATOM 3525 C CA . PHE A 1 258 ? 43.626 46.760 21.471 1.00 18.93 253 PHE A CA 1
ATOM 3526 C C . PHE A 1 258 ? 43.239 48.167 21.033 1.00 20.82 253 PHE A C 1
ATOM 3527 O O . PHE A 1 258 ? 42.730 48.386 19.911 1.00 21.21 253 PHE A O 1
ATOM 3544 N N . GLY A 1 259 ? 43.585 49.144 21.856 1.00 23.03 254 GLY A N 1
ATOM 3545 C CA . GLY A 1 259 ? 43.337 50.527 21.477 1.00 18.62 254 GLY A CA 1
ATOM 3546 C C . GLY A 1 259 ? 41.905 51.028 21.569 1.00 22.89 254 GLY A C 1
ATOM 3547 O O . GLY A 1 259 ? 41.601 52.108 21.017 1.00 24.17 254 GLY A O 1
ATOM 3551 N N . GLU A 1 260 ? 41.032 50.294 22.260 1.00 19.24 255 GLU A N 1
ATOM 3552 C CA . GLU A 1 260 ? 39.654 50.759 22.532 1.00 18.71 255 GLU A CA 1
ATOM 3553 C C . GLU A 1 260 ? 39.358 50.531 24.006 1.00 20.40 255 GLU A C 1
ATOM 3554 O O . GLU A 1 260 ? 40.138 49.854 24.726 1.00 21.35 255 GLU A O 1
ATOM 3566 N N . LEU A 1 261 ? 38.273 51.129 24.477 1.00 16.94 256 LEU A N 1
ATOM 3567 C CA . LEU A 1 261 ? 37.992 51.185 25.911 1.00 15.81 256 LEU A CA 1
ATOM 3568 C C . LEU A 1 261 ? 36.592 50.683 26.220 1.00 17.71 256 LEU A C 1
ATOM 3569 O O . LEU A 1 261 ? 35.634 50.966 25.467 1.00 21.51 256 LEU A O 1
ATOM 3585 N N . PHE A 1 262 ? 36.457 50.022 27.367 1.00 19.75 257 PHE A N 1
ATOM 3586 C CA . PHE A 1 262 ? 35.153 49.595 27.865 1.00 21.86 257 PHE A CA 1
ATOM 3587 C C . PHE A 1 262 ? 35.104 49.844 29.368 1.00 23.34 257 PHE A C 1
ATOM 3588 O O . PHE A 1 262 ? 36.134 49.819 30.011 1.00 24.31 257 PHE A O 1
ATOM 3605 N N . PRO A 1 263 ? 33.908 50.031 29.929 1.00 25.05 258 PRO A N 1
ATOM 3606 C CA . PRO A 1 263 ? 33.812 50.012 31.402 1.00 23.09 258 PRO A CA 1
ATOM 3607 C C . PRO A 1 263 ? 34.215 48.641 32.011 1.00 27.30 258 PRO A C 1
ATOM 3608 O O . PRO A 1 263 ? 33.853 47.554 31.489 1.00 26.63 258 PRO A O 1
ATOM 3619 N N . TYR A 1 264 ? 35.020 48.703 33.072 1.00 31.57 259 TYR A N 1
ATOM 3620 C CA . TYR A 1 264 ? 35.295 47.537 33.915 1.00 32.22 259 TYR A CA 1
ATOM 3621 C C . TYR A 1 264 ? 34.234 47.489 35.015 1.00 31.88 259 TYR A C 1
ATOM 3622 O O . TYR A 1 264 ? 34.158 48.367 35.893 1.00 29.01 259 TYR A O 1
ATOM 3640 N N . ILE A 1 265 ? 33.404 46.454 34.939 1.00 37.74 260 ILE A N 1
ATOM 3641 C CA . ILE A 1 265 ? 32.215 46.316 35.779 1.00 52.39 260 ILE A CA 1
ATOM 3642 C C . ILE A 1 265 ? 32.526 45.447 37.001 1.00 62.01 260 ILE A C 1
ATOM 3643 O O . ILE A 1 265 ? 33.577 44.801 37.092 1.00 63.95 260 ILE A O 1
#